Protein AF-A0A377ASW4-F1 (afdb_monomer_lite)

Secondary structure (DSSP, 8-state):
---GGGS-BTTTT-B-TTS-B--B-------TT-HHHHTT--PPPP----PPPHHHHHHHHHHHHHHHHHHTT-HHHHHHHHHHHHHHHHTS-TTSHHHHTTHHHHHHHH-HHHHHH--HHHHHHIIIIIHHHGGGS--TT-HHHHHHHHHHHHHHHHHHH-TTHHHHHHHHHHHHHHTS-TTSHHHHTTHHHHHHHT-HHHHHH--HHHHHHHHHHHTTTGGGSPPP--------SS-----PPPTT--S-------

Foldseek 3Di:
DDDPVFDKFWQQLHADPVRHRDIDPGDDDDDPPCVCVVVVNDDPDDPCPPDFDLQLLLLLLLLLLLVLCVVVVNLVSQLVSLVVNLVLLVQQDCPDPLCVVCVVVSVVSNPSVNSSVSDPVVSVCSNPRVSSSSVRGPCPLQNQLSVLSSLLSVLSSCVSPPLVCLVVSLVVNLVLLVQADCPDPLNVVCVVLNVCSVDPVSSSVPDNVSSVVSSVRCSVRSSRGDPPPPVPPPPPPDDDPPRDDDPPDDPPPPDDDD

pLDDT: mean 86.03, std 19.44, range [32.09, 98.75]

Sequence (258 aa):
MIGRGTRLCPGLYGYDDNGKPLDKQKFRIFDHWGNFEYHELHTEEAEVTATKSLAQKRFEAWVMLGAAAQRKFDKQAVDLVAHQLREQINALDEKSIAVQEKWQQKAQYSDEKVLRQLSPKTQQDLLSILAPLMQWLDVRGQSDAIRFDMDILAAQTARYTNPEELDVLWPAIVEKVERLPPHLAQVQQQGQRINQLRDLGWWKQASLEELEDIRIHLRGIMHLMEKTRRRIWFDTGGYYRRCEPDPDGDPQNQHPFD

Organism: Escherichia coli (NCBI:txid562)

Radius of gyration: 24.18 Å; chains: 1; bounding box: 66×49×64 Å

Structure (mmCIF, N/CA/C/O backbone):
data_AF-A0A377ASW4-F1
#
_entry.id   AF-A0A377ASW4-F1
#
loop_
_atom_site.group_PDB
_atom_site.id
_atom_site.type_symbol
_atom_site.label_atom_id
_atom_site.label_alt_id
_atom_site.label_comp_id
_atom_site.label_asym_id
_atom_site.label_entity_id
_atom_site.label_seq_id
_atom_site.pdbx_PDB_ins_code
_atom_site.Cartn_x
_atom_site.Cartn_y
_atom_site.Cartn_z
_atom_site.occupancy
_atom_site.B_iso_or_equiv
_atom_site.auth_seq_id
_atom_site.auth_comp_id
_atom_site.auth_asym_id
_atom_site.auth_atom_id
_atom_site.pdbx_PDB_model_num
ATOM 1 N N . MET A 1 1 ? 23.121 -26.798 28.697 1.00 61.91 1 MET A N 1
ATOM 2 C CA . MET A 1 1 ? 23.940 -26.672 27.464 1.00 61.91 1 MET A CA 1
ATOM 3 C C . MET A 1 1 ? 23.087 -26.026 26.386 1.00 61.91 1 MET A C 1
ATOM 5 O O . MET A 1 1 ? 22.038 -26.561 26.060 1.00 61.91 1 MET A O 1
ATOM 9 N N . ILE A 1 2 ? 23.514 -24.888 25.847 1.00 69.88 2 ILE A N 1
ATOM 10 C CA . ILE A 1 2 ? 22.823 -24.222 24.741 1.00 69.88 2 ILE A CA 1
ATOM 11 C C . ILE A 1 2 ? 23.382 -24.798 23.423 1.00 69.88 2 ILE A C 1
ATOM 13 O O . ILE A 1 2 ? 24.595 -24.923 23.267 1.00 69.88 2 ILE A O 1
ATOM 17 N N . GLY A 1 3 ? 22.507 -25.244 22.514 1.00 74.25 3 GLY A N 1
ATOM 18 C CA . GLY A 1 3 ? 22.884 -26.051 21.343 1.00 74.25 3 GLY A CA 1
ATOM 19 C C . GLY A 1 3 ? 23.864 -25.372 20.373 1.00 74.25 3 GLY A C 1
ATOM 20 O O . GLY A 1 3 ? 23.978 -24.154 20.326 1.00 74.25 3 GLY A O 1
ATOM 21 N N . ARG A 1 4 ? 24.538 -26.158 19.516 1.00 75.06 4 ARG A N 1
ATOM 22 C CA . ARG A 1 4 ? 25.584 -25.678 18.573 1.00 75.06 4 ARG A CA 1
ATOM 23 C C . ARG A 1 4 ? 25.149 -24.517 17.663 1.00 75.06 4 ARG A C 1
ATOM 25 O O . ARG A 1 4 ? 25.994 -23.764 17.186 1.00 75.06 4 ARG A O 1
ATOM 32 N N . GLY A 1 5 ? 23.843 -24.364 17.447 1.00 75.44 5 GLY A N 1
ATOM 33 C CA . GLY A 1 5 ? 23.231 -23.279 16.684 1.00 75.44 5 GLY A CA 1
ATOM 34 C C . GLY A 1 5 ? 23.357 -21.886 17.308 1.00 75.44 5 GLY A C 1
ATOM 35 O O . GLY A 1 5 ? 22.847 -20.941 16.717 1.00 75.44 5 GLY A O 1
ATOM 36 N N . THR A 1 6 ? 24.030 -21.711 18.446 1.00 76.94 6 THR A N 1
ATOM 37 C CA . THR A 1 6 ? 24.253 -20.400 19.086 1.00 76.94 6 THR A CA 1
ATOM 38 C C . THR A 1 6 ? 25.636 -19.809 18.848 1.00 76.94 6 THR A C 1
ATOM 40 O O . THR A 1 6 ? 25.901 -18.674 19.226 1.00 76.94 6 THR A O 1
ATOM 43 N N . ARG A 1 7 ? 26.502 -20.519 18.122 1.00 84.00 7 ARG A N 1
ATOM 44 C CA . ARG A 1 7 ? 27.804 -19.984 17.713 1.00 84.00 7 ARG A CA 1
ATOM 45 C C . ARG A 1 7 ? 27.639 -18.806 16.749 1.00 84.00 7 ARG A C 1
ATOM 47 O O . ARG A 1 7 ? 26.746 -18.833 15.885 1.00 84.00 7 ARG A O 1
ATOM 54 N N . LEU A 1 8 ? 28.509 -17.805 16.897 1.00 84.69 8 LEU A N 1
ATOM 55 C CA . LEU A 1 8 ? 28.743 -16.790 15.872 1.00 84.69 8 LEU A CA 1
ATOM 56 C C . LEU A 1 8 ? 29.290 -17.482 14.618 1.00 84.69 8 LEU A C 1
ATOM 58 O O . LEU A 1 8 ? 29.915 -18.541 14.696 1.00 84.69 8 LEU A O 1
ATOM 62 N N . CYS A 1 9 ? 28.975 -16.936 13.453 1.00 83.31 9 CYS A N 1
ATOM 63 C CA . CYS A 1 9 ? 29.351 -17.538 12.179 1.00 83.31 9 CYS A CA 1
ATOM 64 C C . CYS A 1 9 ? 29.671 -16.426 11.181 1.00 83.31 9 CYS A C 1
ATOM 66 O O . CYS A 1 9 ? 28.735 -15.758 10.719 1.00 83.31 9 CYS A O 1
ATOM 68 N N . PRO A 1 10 ? 30.962 -16.204 10.879 1.00 85.00 10 PRO A N 1
ATOM 69 C CA . PRO A 1 10 ? 31.359 -15.231 9.880 1.00 85.00 10 PRO A CA 1
ATOM 70 C C . PRO A 1 10 ? 30.788 -15.559 8.496 1.00 85.00 10 PRO A C 1
ATOM 72 O O . PRO A 1 10 ? 30.742 -16.721 8.089 1.00 85.00 10 PRO A O 1
ATOM 75 N N . GLY A 1 11 ? 30.313 -14.543 7.780 1.00 82.75 11 GLY A N 1
ATOM 76 C CA . GLY A 1 11 ? 29.785 -14.651 6.420 1.00 82.75 11 GLY A CA 1
ATOM 77 C C . GLY A 1 11 ? 28.498 -15.468 6.267 1.00 82.75 11 GLY A C 1
ATOM 78 O O . GLY A 1 11 ? 28.137 -15.799 5.135 1.00 82.75 11 GLY A O 1
ATOM 79 N N . LEU A 1 12 ? 27.786 -15.797 7.357 1.00 84.81 12 LEU A N 1
ATOM 80 C CA . LEU A 1 12 ? 26.563 -16.613 7.295 1.00 84.81 12 LEU A CA 1
ATOM 81 C C . LEU A 1 12 ? 25.509 -16.028 6.342 1.00 84.81 12 LEU A C 1
ATOM 83 O O . LEU A 1 12 ? 24.778 -16.775 5.692 1.00 84.81 12 LEU A O 1
ATOM 87 N N . TYR A 1 13 ? 25.428 -14.701 6.251 1.00 81.94 13 TYR A N 1
ATOM 88 C CA . TYR A 1 13 ? 24.447 -14.003 5.420 1.00 81.94 13 TYR A CA 1
ATOM 89 C C . TYR A 1 13 ? 25.013 -13.524 4.074 1.00 81.94 13 TYR A C 1
ATOM 91 O O . TYR A 1 13 ? 24.353 -12.757 3.371 1.00 81.94 13 TYR A O 1
ATOM 99 N N . GLY A 1 14 ? 26.200 -13.999 3.687 1.00 83.25 14 GLY A N 1
ATOM 100 C CA . GLY A 1 14 ? 26.883 -13.611 2.454 1.00 83.25 14 GLY A CA 1
ATOM 101 C C . GLY A 1 14 ? 27.815 -12.418 2.650 1.00 83.25 14 GLY A C 1
ATOM 102 O O . GLY A 1 14 ? 28.393 -12.255 3.719 1.00 83.25 14 GLY A O 1
ATOM 103 N N . TYR A 1 15 ? 27.973 -11.608 1.605 1.00 82.69 15 TYR A N 1
ATOM 104 C CA . TYR A 1 15 ? 28.803 -10.403 1.603 1.00 82.69 15 TYR A CA 1
ATOM 105 C C . TYR A 1 15 ? 27.946 -9.189 1.231 1.00 82.69 15 TYR A C 1
ATOM 107 O O . TYR A 1 15 ? 26.976 -9.341 0.483 1.00 82.69 15 TYR A O 1
ATOM 115 N N . ASP A 1 16 ? 28.282 -8.015 1.762 1.00 82.12 16 ASP A N 1
ATOM 116 C CA . ASP A 1 16 ? 27.690 -6.749 1.330 1.00 82.12 16 ASP A CA 1
ATOM 117 C C . ASP A 1 16 ? 28.230 -6.299 -0.041 1.00 82.12 16 ASP A C 1
ATOM 119 O O . ASP A 1 16 ? 29.096 -6.949 -0.636 1.00 82.12 16 ASP A O 1
ATOM 123 N N . ASP A 1 17 ? 27.709 -5.180 -0.549 1.00 74.81 17 ASP A N 1
ATOM 124 C CA . ASP A 1 17 ? 28.072 -4.636 -1.865 1.00 74.81 17 ASP A CA 1
ATOM 125 C C . ASP A 1 17 ? 29.548 -4.200 -1.953 1.00 74.81 17 ASP A C 1
ATOM 127 O O . ASP A 1 17 ? 30.105 -4.112 -3.046 1.00 74.81 17 ASP A O 1
ATOM 131 N N . ASN A 1 18 ? 30.205 -3.997 -0.805 1.00 81.50 18 ASN A N 1
ATOM 132 C CA . ASN A 1 18 ? 31.624 -3.659 -0.697 1.00 81.50 18 ASN A CA 1
ATOM 133 C C . ASN A 1 18 ? 32.510 -4.900 -0.477 1.00 81.50 18 ASN A C 1
ATOM 135 O O . ASN A 1 18 ? 33.720 -4.772 -0.289 1.00 81.50 18 ASN A O 1
ATOM 139 N N . GLY A 1 19 ? 31.929 -6.104 -0.490 1.00 81.44 19 GLY A N 1
ATOM 140 C CA . GLY A 1 19 ? 32.650 -7.360 -0.299 1.00 81.44 19 GLY A CA 1
ATOM 141 C C . GLY A 1 19 ? 32.980 -7.692 1.158 1.00 81.44 19 GLY A C 1
ATOM 142 O O . GLY A 1 19 ? 33.814 -8.567 1.395 1.00 81.44 19 GLY A O 1
ATOM 143 N N . LYS A 1 20 ? 32.345 -7.049 2.145 1.00 86.00 20 LYS A N 1
ATOM 144 C CA . LYS A 1 20 ? 32.509 -7.376 3.570 1.00 86.00 20 LYS A CA 1
ATOM 145 C C . LYS A 1 20 ? 31.586 -8.536 3.970 1.00 86.00 20 LYS A C 1
ATOM 147 O O . LYS A 1 20 ? 30.409 -8.510 3.608 1.00 86.00 20 LYS A O 1
ATOM 152 N N . PRO A 1 21 ? 32.068 -9.549 4.716 1.00 84.38 21 PRO A N 1
ATOM 153 C CA . PRO A 1 21 ? 31.224 -10.651 5.166 1.00 84.38 21 PRO A CA 1
ATOM 154 C C . PRO A 1 21 ? 30.137 -10.164 6.137 1.00 84.38 21 PRO A C 1
ATOM 156 O O . PRO A 1 21 ? 30.366 -9.320 7.005 1.00 84.38 21 PRO A O 1
ATOM 159 N N . LEU A 1 22 ? 28.931 -10.699 5.963 1.00 84.19 22 LEU A N 1
ATOM 160 C CA . LEU A 1 22 ? 27.770 -10.446 6.806 1.00 84.19 22 LEU A CA 1
ATOM 161 C C . LEU A 1 22 ? 27.629 -11.582 7.819 1.00 84.19 22 LEU A C 1
ATOM 163 O O . LEU A 1 22 ? 27.077 -12.650 7.532 1.00 84.19 22 LEU A O 1
ATOM 167 N N . ASP A 1 23 ? 28.144 -11.331 9.014 1.00 88.94 23 ASP A N 1
ATOM 168 C CA . ASP A 1 23 ? 28.291 -12.338 10.056 1.00 88.94 23 ASP A CA 1
ATOM 169 C C . ASP A 1 23 ? 27.009 -12.537 10.870 1.00 88.94 23 ASP A C 1
ATOM 171 O O . ASP A 1 23 ? 26.186 -11.635 11.068 1.00 88.94 23 ASP A O 1
ATOM 175 N N . LYS A 1 24 ? 26.857 -13.732 11.436 1.00 86.38 24 LYS A N 1
ATOM 176 C CA . LYS A 1 24 ? 25.869 -13.982 12.481 1.00 86.38 24 LYS A CA 1
ATOM 177 C C . LYS A 1 24 ? 26.359 -13.418 13.807 1.00 86.38 24 LYS A C 1
ATOM 179 O O . LYS A 1 24 ? 27.211 -14.023 14.444 1.00 86.38 24 LYS A O 1
ATOM 184 N N . GLN A 1 25 ? 25.748 -12.316 14.231 1.00 83.88 25 GLN A N 1
ATOM 185 C CA . GLN A 1 25 ? 26.084 -11.616 15.478 1.00 83.88 25 GLN A CA 1
ATOM 186 C C . GLN A 1 25 ? 25.223 -12.018 16.683 1.00 83.88 25 GLN A C 1
ATOM 188 O O . GLN A 1 25 ? 25.610 -11.796 17.822 1.00 83.88 25 GLN A O 1
ATOM 193 N N . LYS A 1 26 ? 24.037 -12.591 16.447 1.00 81.38 26 LYS A N 1
ATOM 194 C CA . LYS A 1 26 ? 23.106 -12.977 17.514 1.00 81.38 26 LYS A CA 1
ATOM 195 C C . LYS A 1 26 ? 22.311 -14.226 17.166 1.00 81.38 26 LYS A C 1
ATOM 197 O O . LYS A 1 26 ? 22.174 -14.599 15.999 1.00 81.38 26 LYS A O 1
ATOM 202 N N . PHE A 1 27 ? 21.766 -14.853 18.195 1.00 79.56 27 PHE A N 1
ATOM 203 C CA . PHE A 1 27 ? 20.797 -15.940 18.117 1.00 79.56 27 PHE A CA 1
ATOM 204 C C . PHE A 1 27 ? 19.661 -15.642 19.101 1.00 79.56 27 PHE A C 1
ATOM 206 O O . PHE A 1 27 ? 19.818 -14.826 20.005 1.00 79.56 27 PHE A O 1
ATOM 213 N N . ARG A 1 28 ? 18.501 -16.264 18.897 1.00 79.12 28 ARG A N 1
ATOM 214 C CA . ARG A 1 28 ? 17.349 -16.131 19.795 1.00 79.12 28 ARG A CA 1
ATOM 215 C C . ARG A 1 28 ? 17.073 -17.480 20.437 1.00 79.12 28 ARG A C 1
ATOM 217 O O . ARG A 1 28 ? 17.094 -18.491 19.736 1.00 79.12 28 ARG A O 1
ATOM 224 N N . ILE A 1 29 ? 16.818 -17.480 21.739 1.00 80.44 29 ILE A N 1
ATOM 225 C CA . ILE A 1 29 ? 16.322 -18.643 22.472 1.00 80.44 29 ILE A CA 1
ATOM 226 C C . ILE A 1 29 ? 14.900 -18.312 22.905 1.00 80.44 29 ILE A C 1
ATOM 228 O O . ILE A 1 29 ? 14.659 -17.238 23.443 1.00 80.44 29 ILE A O 1
ATOM 232 N N . PHE A 1 30 ? 13.969 -19.219 22.626 1.00 81.75 30 PHE A N 1
ATOM 233 C CA . PHE A 1 30 ? 12.586 -19.103 23.073 1.00 81.75 30 PHE A CA 1
ATOM 234 C C . PHE A 1 30 ? 12.375 -20.071 24.232 1.00 81.75 30 PHE A C 1
ATOM 236 O O . PHE A 1 30 ? 12.194 -21.273 24.011 1.00 81.75 30 PHE A O 1
ATOM 243 N N . ASP A 1 31 ? 12.438 -19.560 25.455 1.00 81.50 31 ASP A N 1
ATOM 244 C CA . ASP A 1 31 ? 12.301 -20.368 26.661 1.00 81.50 31 ASP A CA 1
ATOM 245 C C . ASP A 1 31 ? 10.833 -20.512 27.070 1.00 81.50 31 ASP A C 1
ATOM 247 O O . ASP A 1 31 ? 10.300 -19.748 27.865 1.00 81.50 31 ASP A O 1
ATOM 251 N N . HIS A 1 32 ? 10.156 -21.493 26.476 1.00 77.88 32 HIS A N 1
ATOM 252 C CA . HIS A 1 32 ? 8.719 -21.698 26.674 1.00 77.88 32 HIS A CA 1
ATOM 253 C C . HIS A 1 32 ? 8.353 -22.267 28.057 1.00 77.88 32 HIS A C 1
ATOM 255 O O . HIS A 1 32 ? 7.174 -22.275 28.402 1.00 77.88 32 HIS A O 1
ATOM 261 N N . TRP A 1 33 ? 9.327 -22.762 28.829 1.00 80.75 33 TRP A N 1
ATOM 262 C CA . TRP A 1 33 ? 9.086 -23.474 30.094 1.00 80.75 33 TRP A CA 1
ATOM 263 C C . TRP A 1 33 ? 9.928 -22.963 31.268 1.00 80.75 33 TRP A C 1
ATOM 265 O O . TRP A 1 33 ? 10.039 -23.659 32.272 1.00 80.75 33 TRP A O 1
ATOM 275 N N . GLY A 1 34 ? 10.526 -21.774 31.155 1.00 80.75 34 GLY A N 1
ATOM 276 C CA . GLY A 1 34 ? 11.318 -21.189 32.242 1.00 80.75 34 GLY A CA 1
ATOM 277 C C . GLY A 1 34 ? 12.576 -21.995 32.583 1.00 80.75 34 GLY A C 1
ATOM 278 O O . GLY A 1 34 ? 12.976 -22.065 33.742 1.00 80.75 34 GLY A O 1
ATOM 279 N N . ASN A 1 35 ? 13.216 -22.625 31.595 1.00 83.81 35 ASN A N 1
ATOM 280 C CA . ASN A 1 35 ? 14.475 -23.340 31.803 1.00 83.81 35 ASN A CA 1
ATOM 281 C C . ASN A 1 35 ? 15.588 -22.413 32.307 1.00 83.81 35 ASN A C 1
ATOM 283 O O . ASN A 1 35 ? 16.462 -22.867 33.040 1.00 83.81 35 ASN A O 1
ATOM 287 N N . PHE A 1 36 ? 15.590 -21.135 31.917 1.00 84.12 36 PHE A N 1
ATOM 288 C CA . PHE A 1 36 ? 16.567 -20.175 32.428 1.00 84.12 36 PHE A CA 1
ATOM 289 C C . PHE A 1 36 ? 16.353 -19.881 33.911 1.00 84.12 36 PHE A C 1
ATOM 291 O O . PHE A 1 36 ? 17.324 -19.877 34.662 1.00 84.12 36 PHE A O 1
ATOM 298 N N . GLU A 1 37 ? 15.098 -19.726 34.339 1.00 81.19 37 GLU A N 1
ATOM 299 C CA . GLU A 1 37 ? 14.738 -19.546 35.750 1.00 81.19 37 GLU A CA 1
ATOM 300 C C . GLU A 1 37 ? 15.086 -20.793 36.575 1.00 81.19 37 GLU A C 1
ATOM 302 O O . GLU A 1 37 ? 15.739 -20.680 37.608 1.00 81.19 37 GLU A O 1
ATOM 307 N N . TYR A 1 38 ? 14.752 -21.991 36.076 1.00 82.75 38 TYR A N 1
ATOM 308 C CA . TYR A 1 38 ? 15.093 -23.267 36.720 1.00 82.75 38 TYR A CA 1
ATOM 309 C C . TYR A 1 38 ? 16.603 -23.454 36.943 1.00 82.75 38 TYR A C 1
ATOM 311 O O . TYR A 1 38 ? 17.016 -24.123 37.888 1.00 82.75 38 TYR A O 1
ATOM 319 N N . HIS A 1 39 ? 17.432 -22.876 36.071 1.00 83.75 39 HIS A N 1
ATOM 320 C CA . HIS A 1 39 ? 18.890 -22.935 36.162 1.00 83.75 39 HIS A CA 1
ATOM 321 C C . HIS A 1 39 ? 19.526 -21.674 36.768 1.00 83.75 39 HIS A C 1
ATOM 323 O O . HIS A 1 39 ? 20.742 -21.526 36.663 1.00 83.75 39 HIS A O 1
ATOM 329 N N . GLU A 1 40 ? 18.735 -20.778 37.372 1.00 81.31 40 GLU A N 1
ATOM 330 C CA . GLU A 1 40 ? 19.203 -19.527 37.995 1.00 81.31 40 GLU A CA 1
ATOM 331 C C . GLU A 1 40 ? 20.040 -18.645 37.037 1.00 81.31 40 GLU A C 1
ATOM 333 O O . GLU A 1 40 ? 20.913 -17.874 37.437 1.00 81.31 40 GLU A O 1
ATOM 338 N N . LEU A 1 41 ? 19.778 -18.750 35.728 1.00 76.50 41 LEU A N 1
ATOM 339 C CA . LEU A 1 41 ? 20.462 -17.989 34.684 1.00 76.50 41 LEU A CA 1
ATOM 340 C C . LEU A 1 41 ? 19.723 -16.675 34.420 1.00 76.50 41 LEU A C 1
ATOM 342 O O . LEU A 1 41 ? 18.808 -16.605 33.598 1.00 76.50 41 LEU A O 1
ATOM 346 N N . HIS A 1 42 ? 20.165 -15.604 35.074 1.00 73.19 42 HIS A N 1
ATOM 347 C CA . HIS A 1 42 ? 19.659 -14.255 34.827 1.00 73.19 42 HIS A CA 1
ATOM 348 C C . HIS A 1 42 ? 20.245 -13.686 33.529 1.00 73.19 42 HIS A C 1
ATOM 350 O O . HIS A 1 42 ? 21.361 -13.170 33.502 1.00 73.19 42 HIS A O 1
ATOM 356 N N . THR A 1 43 ? 19.489 -13.805 32.438 1.00 70.19 43 THR A N 1
ATOM 357 C CA . THR A 1 43 ? 19.857 -13.242 31.132 1.00 70.19 43 THR A CA 1
ATOM 358 C C . THR A 1 43 ? 19.044 -11.977 30.887 1.00 70.19 43 THR A C 1
ATOM 360 O O . THR A 1 43 ? 17.850 -11.959 31.173 1.00 70.19 43 THR A O 1
ATOM 363 N N . GLU A 1 44 ? 19.659 -10.929 30.337 1.00 72.50 44 GLU A N 1
ATOM 364 C CA . GLU A 1 44 ? 18.905 -9.760 29.882 1.00 72.50 44 GLU A CA 1
ATOM 365 C C . GLU A 1 44 ? 17.945 -10.176 28.760 1.00 72.50 44 GLU A C 1
ATOM 367 O O . GLU A 1 44 ? 18.361 -10.699 27.719 1.00 72.50 44 GLU A O 1
ATOM 372 N N . GLU A 1 45 ? 16.645 -9.968 28.975 1.00 69.81 45 GLU A N 1
ATOM 373 C CA . GLU A 1 45 ? 15.655 -10.181 27.929 1.00 69.81 45 GLU A CA 1
ATOM 374 C C . GLU A 1 45 ? 15.907 -9.187 26.798 1.00 69.81 45 GLU A C 1
ATOM 376 O O . GLU A 1 45 ? 15.979 -7.975 26.997 1.00 69.81 45 GLU A O 1
ATOM 381 N N . ALA A 1 46 ? 16.041 -9.702 25.577 1.00 67.44 46 ALA A N 1
ATOM 382 C CA . ALA A 1 46 ? 16.127 -8.829 24.424 1.00 67.44 46 ALA A CA 1
ATOM 383 C C . ALA A 1 46 ? 14.807 -8.064 24.286 1.00 67.44 46 ALA A C 1
ATOM 385 O O . ALA A 1 46 ? 13.753 -8.689 24.148 1.00 67.44 46 ALA A O 1
ATOM 386 N N . GLU A 1 47 ? 14.870 -6.732 24.228 1.00 61.09 47 GLU A N 1
ATOM 387 C CA . GLU A 1 47 ? 13.704 -5.931 23.869 1.00 61.09 47 GLU A CA 1
ATOM 388 C C . GLU A 1 47 ? 13.153 -6.415 22.521 1.00 61.09 47 GLU A C 1
ATOM 390 O O . GLU A 1 47 ? 13.776 -6.291 21.457 1.00 61.09 47 GLU A O 1
ATOM 395 N N . VAL A 1 48 ? 11.961 -7.009 22.555 1.00 59.06 48 VAL A N 1
ATOM 396 C CA . VAL A 1 48 ? 11.266 -7.424 21.343 1.00 59.06 48 VAL A CA 1
ATOM 397 C C . VAL A 1 48 ? 10.612 -6.184 20.754 1.00 59.06 48 VAL A C 1
ATOM 399 O O . VAL A 1 48 ? 9.438 -5.907 20.986 1.00 59.06 48 VAL A O 1
ATOM 402 N N . THR A 1 49 ? 11.354 -5.426 19.946 1.00 57.34 49 THR A N 1
ATOM 403 C CA . THR A 1 49 ? 10.722 -4.420 19.089 1.00 57.34 49 THR A CA 1
ATOM 404 C C . THR A 1 49 ? 9.885 -5.164 18.048 1.00 57.34 49 THR A C 1
ATOM 406 O O . THR A 1 49 ? 10.410 -5.693 17.060 1.00 57.34 49 THR A O 1
ATOM 409 N N . ALA A 1 50 ? 8.577 -5.273 18.293 1.00 61.31 50 ALA A N 1
ATOM 410 C CA . ALA A 1 50 ? 7.650 -5.926 17.380 1.00 61.31 50 ALA A CA 1
ATOM 411 C C . ALA A 1 50 ? 7.702 -5.213 16.020 1.00 61.31 50 ALA A C 1
ATOM 413 O O . ALA A 1 50 ? 7.249 -4.080 15.854 1.00 61.31 50 ALA A O 1
ATOM 414 N N . THR A 1 51 ? 8.320 -5.860 15.034 1.00 82.12 51 THR A N 1
ATOM 415 C CA . THR A 1 51 ? 8.423 -5.300 13.687 1.00 82.12 51 THR A CA 1
ATOM 416 C C . THR A 1 51 ? 7.081 -5.477 12.990 1.00 82.12 51 THR A C 1
ATOM 418 O O . THR A 1 51 ? 6.617 -6.604 12.832 1.00 82.12 51 THR A O 1
ATOM 421 N N . LYS A 1 52 ? 6.468 -4.373 12.546 1.00 92.69 52 LYS A N 1
ATOM 422 C CA . LYS A 1 52 ? 5.191 -4.405 11.814 1.00 92.69 52 LYS A CA 1
ATOM 423 C C . LYS A 1 52 ? 5.270 -5.327 10.593 1.00 92.69 52 LYS A C 1
ATOM 425 O O . LYS A 1 52 ? 6.233 -5.245 9.818 1.00 92.69 52 LYS A O 1
ATOM 430 N N . SER A 1 53 ? 4.239 -6.148 10.394 1.00 94.69 53 SER A N 1
ATOM 431 C CA . SER A 1 53 ? 4.128 -7.026 9.223 1.00 94.69 53 SER A CA 1
ATOM 432 C C . SER A 1 53 ? 3.983 -6.214 7.926 1.00 94.69 53 SER A C 1
ATOM 434 O O . SER A 1 53 ? 3.582 -5.049 7.945 1.00 94.69 53 SER A O 1
ATOM 436 N N . LEU A 1 54 ? 4.290 -6.816 6.770 1.00 95.75 54 LEU A N 1
ATOM 437 C CA . LEU A 1 54 ? 4.078 -6.153 5.472 1.00 95.75 54 LEU A CA 1
ATOM 438 C C . LEU A 1 54 ? 2.599 -5.821 5.233 1.00 95.75 54 LEU A C 1
ATOM 440 O O . LEU A 1 54 ? 2.287 -4.741 4.740 1.00 95.75 54 LEU A O 1
ATOM 444 N N . ALA A 1 55 ? 1.698 -6.725 5.619 1.00 97.00 55 ALA A N 1
ATOM 445 C CA . ALA A 1 55 ? 0.259 -6.509 5.525 1.00 97.00 55 ALA A CA 1
ATOM 446 C C . ALA A 1 55 ? -0.200 -5.332 6.400 1.00 97.00 55 ALA A C 1
ATOM 448 O O . ALA A 1 55 ? -0.957 -4.487 5.928 1.00 97.00 55 ALA A O 1
ATOM 449 N N . GLN A 1 56 ? 0.322 -5.222 7.627 1.00 98.06 56 GLN A N 1
ATOM 450 C CA . GLN A 1 56 ? 0.062 -4.079 8.503 1.00 98.06 56 GLN A CA 1
ATOM 451 C C . GLN A 1 56 ? 0.550 -2.774 7.875 1.00 98.06 56 GLN A C 1
ATOM 453 O O . GLN A 1 56 ? -0.211 -1.816 7.798 1.00 98.06 56 GLN A O 1
ATOM 458 N N . LYS A 1 57 ? 1.790 -2.734 7.374 1.00 98.06 57 LYS A N 1
ATOM 459 C CA . LYS A 1 57 ? 2.338 -1.531 6.725 1.00 98.06 57 LYS A CA 1
ATOM 460 C C . LYS A 1 57 ? 1.511 -1.102 5.511 1.00 98.06 57 LYS A C 1
ATOM 462 O O . LYS A 1 57 ? 1.239 0.083 5.355 1.00 98.06 57 LYS A O 1
ATOM 467 N N . ARG A 1 58 ? 1.063 -2.053 4.682 1.00 98.38 58 ARG A N 1
ATOM 468 C CA . ARG A 1 58 ? 0.179 -1.762 3.543 1.00 98.38 58 ARG A CA 1
ATOM 469 C C . ARG A 1 58 ? -1.168 -1.209 3.999 1.00 98.38 58 ARG A C 1
ATOM 471 O O . ARG A 1 58 ? -1.659 -0.256 3.408 1.00 98.38 58 ARG A O 1
ATOM 478 N N . PHE A 1 59 ? -1.760 -1.787 5.041 1.00 98.69 59 PHE A N 1
ATOM 479 C CA . PHE A 1 59 ? -3.017 -1.298 5.599 1.00 98.69 59 PHE A CA 1
ATOM 480 C C . PHE A 1 59 ? -2.883 0.139 6.119 1.00 98.69 59 PHE A C 1
ATOM 482 O O . PHE A 1 59 ? -3.696 0.994 5.784 1.00 98.69 59 PHE A O 1
ATOM 489 N N . GLU A 1 60 ? -1.812 0.434 6.858 1.00 98.69 60 GLU A N 1
ATOM 490 C CA . GLU A 1 60 ? -1.497 1.791 7.318 1.00 98.69 60 GLU A CA 1
ATOM 491 C C . GLU A 1 60 ? -1.302 2.761 6.139 1.00 98.69 60 GLU A C 1
ATOM 493 O O . GLU A 1 60 ? -1.813 3.877 6.186 1.00 98.69 60 GLU A O 1
ATOM 498 N N . ALA A 1 61 ? -0.640 2.332 5.057 1.00 98.75 61 ALA A N 1
ATOM 499 C CA . ALA A 1 61 ? -0.479 3.136 3.842 1.00 98.75 61 ALA A CA 1
ATOM 500 C C . ALA A 1 61 ? -1.820 3.502 3.186 1.00 98.75 61 ALA A C 1
ATOM 502 O O . ALA A 1 61 ? -2.011 4.652 2.797 1.00 98.75 61 ALA A O 1
ATOM 503 N N . TRP A 1 62 ? -2.780 2.573 3.144 1.00 98.75 62 TRP A N 1
ATOM 504 C CA . TRP A 1 62 ? -4.143 2.874 2.693 1.00 98.75 62 TRP A CA 1
ATOM 505 C C . TRP A 1 62 ? -4.838 3.908 3.584 1.00 98.75 62 TRP A C 1
ATOM 507 O O . TRP A 1 62 ? -5.456 4.837 3.066 1.00 98.75 62 TRP A O 1
ATOM 517 N N . VAL A 1 63 ? -4.714 3.794 4.912 1.00 98.69 63 VAL A N 1
ATOM 518 C CA . VAL A 1 63 ? -5.289 4.788 5.836 1.00 98.69 63 VAL A CA 1
ATOM 519 C C . VAL A 1 63 ? -4.660 6.169 5.617 1.00 98.69 63 VAL A C 1
ATOM 521 O O . VAL A 1 63 ? -5.382 7.166 5.591 1.00 98.69 63 VAL A O 1
ATOM 524 N N . MET A 1 64 ? -3.340 6.238 5.411 1.00 98.56 64 MET A N 1
ATOM 525 C CA . MET A 1 64 ? -2.629 7.491 5.126 1.00 98.56 64 MET A CA 1
ATOM 526 C C . MET A 1 64 ? -3.091 8.135 3.814 1.00 98.56 64 MET A C 1
ATOM 528 O O . MET A 1 64 ? -3.379 9.334 3.806 1.00 98.56 64 MET A O 1
ATOM 532 N N . LEU A 1 65 ? -3.239 7.348 2.743 1.00 98.75 65 LEU A N 1
ATOM 533 C CA . LEU A 1 65 ? -3.783 7.828 1.471 1.00 98.75 65 LEU A CA 1
ATOM 534 C C . LEU A 1 65 ? -5.203 8.382 1.645 1.00 98.75 65 LEU A C 1
ATOM 536 O O . LEU A 1 65 ? -5.486 9.497 1.211 1.00 98.75 65 LEU A O 1
ATOM 540 N N . GLY A 1 66 ? -6.081 7.649 2.336 1.00 98.50 66 GLY A N 1
ATOM 541 C CA . GLY A 1 66 ? -7.448 8.099 2.607 1.00 98.50 66 GLY A CA 1
ATOM 542 C C . GLY A 1 66 ? -7.498 9.399 3.403 1.00 98.50 66 GLY A C 1
ATOM 543 O O . GLY A 1 66 ? -8.262 10.301 3.064 1.00 98.50 66 GLY A O 1
ATOM 544 N N . ALA A 1 67 ? -6.655 9.533 4.429 1.00 98.38 67 ALA A N 1
ATOM 545 C CA . ALA A 1 67 ? -6.564 10.756 5.221 1.00 98.38 67 ALA A CA 1
ATOM 546 C C . ALA A 1 67 ? -6.074 11.949 4.380 1.00 98.38 67 ALA A C 1
ATOM 548 O O . ALA A 1 67 ? -6.592 13.061 4.516 1.00 98.38 67 ALA A O 1
ATOM 549 N N . ALA A 1 68 ? -5.095 11.731 3.497 1.00 98.31 68 ALA A N 1
ATOM 550 C CA . ALA A 1 68 ? -4.582 12.761 2.599 1.00 98.31 68 ALA A CA 1
ATOM 551 C C . ALA A 1 68 ? -5.638 13.201 1.568 1.00 98.31 68 ALA A C 1
ATOM 553 O O . ALA A 1 68 ? -5.871 14.401 1.409 1.00 98.31 68 ALA A O 1
ATOM 554 N N . ALA A 1 69 ? -6.339 12.244 0.955 1.00 98.12 69 ALA A N 1
ATOM 555 C CA . ALA A 1 69 ? -7.448 12.489 0.036 1.00 98.12 69 ALA A CA 1
ATOM 556 C C . ALA A 1 69 ? -8.607 13.245 0.709 1.00 98.12 69 ALA A C 1
ATOM 558 O O . ALA A 1 69 ? -9.108 14.237 0.172 1.00 98.12 69 ALA A O 1
ATOM 559 N N . GLN A 1 70 ? -8.989 12.845 1.927 1.00 97.44 70 GLN A N 1
ATOM 560 C CA . GLN A 1 70 ? -10.064 13.486 2.687 1.00 97.44 70 GLN A CA 1
ATOM 561 C C . GLN A 1 70 ? -9.767 14.966 2.970 1.00 97.44 70 GLN A C 1
ATOM 563 O O . GLN A 1 70 ? -10.649 15.808 2.809 1.00 97.44 70 GLN A O 1
ATOM 568 N N . ARG A 1 71 ? -8.520 15.311 3.326 1.00 97.25 71 ARG A N 1
ATOM 569 C CA . ARG A 1 71 ? -8.089 16.712 3.536 1.00 97.25 71 ARG A CA 1
ATOM 570 C C . ARG A 1 71 ? -8.182 17.570 2.274 1.00 97.25 71 ARG A C 1
ATOM 572 O O . ARG A 1 71 ? -8.230 18.793 2.376 1.00 97.25 71 ARG A O 1
ATOM 579 N N . LYS A 1 72 ? -8.175 16.943 1.099 1.00 97.25 72 LYS A N 1
ATOM 580 C CA . LYS A 1 72 ? -8.289 17.596 -0.209 1.00 97.25 72 LYS A CA 1
ATOM 581 C C . LYS A 1 72 ? -9.694 17.475 -0.807 1.00 97.25 72 LYS A C 1
ATOM 583 O O . LYS A 1 72 ? -9.892 17.883 -1.945 1.00 97.25 72 LYS A O 1
ATOM 588 N N . PHE A 1 73 ? -10.664 16.980 -0.030 1.00 96.75 73 PHE A N 1
ATOM 589 C CA . PHE A 1 73 ? -12.062 16.788 -0.430 1.00 96.75 73 PHE A CA 1
ATOM 590 C C . PHE A 1 73 ? -12.247 15.857 -1.642 1.00 96.75 73 PHE A C 1
ATOM 592 O O . PHE A 1 73 ? -13.259 15.933 -2.340 1.00 96.75 73 PHE A O 1
ATOM 599 N N . ASP A 1 74 ? -11.300 14.945 -1.873 1.00 97.50 74 ASP A N 1
ATOM 600 C CA . ASP A 1 74 ? -11.375 13.971 -2.959 1.00 97.50 74 ASP A CA 1
ATOM 601 C C . ASP A 1 74 ? -12.212 12.759 -2.536 1.00 97.50 74 ASP A C 1
ATOM 603 O O . ASP A 1 74 ? -11.720 11.764 -1.997 1.00 97.50 74 ASP A O 1
ATOM 607 N N . LYS A 1 75 ? -13.525 12.870 -2.748 1.00 96.50 75 LYS A N 1
ATOM 608 C CA . LYS A 1 75 ? -14.480 11.824 -2.373 1.00 96.50 75 LYS A CA 1
ATOM 609 C C . LYS A 1 75 ? -14.234 10.510 -3.118 1.00 96.50 75 LYS A C 1
ATOM 611 O O . LYS A 1 75 ? -14.420 9.449 -2.530 1.00 96.50 75 LYS A O 1
ATOM 616 N N . GLN A 1 76 ? -13.824 10.568 -4.382 1.00 96.31 76 GLN A N 1
ATOM 617 C CA . GLN A 1 76 ? -13.622 9.370 -5.191 1.00 96.31 76 GLN A CA 1
ATOM 618 C C . GLN A 1 76 ? -12.427 8.560 -4.681 1.00 96.31 76 GLN A C 1
ATOM 620 O O . GLN A 1 76 ? -12.527 7.342 -4.530 1.00 96.31 76 GLN A O 1
ATOM 625 N N . ALA A 1 77 ? -11.330 9.235 -4.333 1.00 97.06 77 ALA A N 1
ATOM 626 C CA . ALA A 1 77 ? -10.186 8.591 -3.701 1.00 97.06 77 ALA A CA 1
ATOM 627 C C . ALA A 1 77 ? -10.539 8.006 -2.322 1.00 97.06 77 ALA A C 1
ATOM 629 O O . ALA A 1 77 ? -10.124 6.892 -2.004 1.00 97.06 77 ALA A O 1
ATOM 630 N N . VAL A 1 78 ? -11.350 8.704 -1.516 1.00 98.00 78 VAL A N 1
ATOM 631 C CA . VAL A 1 78 ? -11.826 8.172 -0.225 1.00 98.00 78 VAL A CA 1
ATOM 632 C C . VAL A 1 78 ? -12.705 6.930 -0.413 1.00 98.00 78 VAL A C 1
ATOM 634 O O . VAL A 1 78 ? -12.532 5.958 0.320 1.00 98.00 78 VAL A O 1
ATOM 637 N N . ASP A 1 79 ? -13.603 6.921 -1.401 1.00 97.69 79 ASP A N 1
ATOM 638 C CA . ASP A 1 79 ? -14.439 5.757 -1.722 1.00 97.69 79 ASP A CA 1
ATOM 639 C C . ASP A 1 79 ? -13.581 4.548 -2.150 1.00 97.69 79 ASP A C 1
ATOM 641 O O . ASP A 1 79 ? -13.813 3.425 -1.693 1.00 97.69 79 ASP A O 1
ATOM 645 N N . LEU A 1 80 ? -12.539 4.777 -2.958 1.00 97.50 80 LEU A N 1
ATOM 646 C CA . LEU A 1 80 ? -11.572 3.749 -3.352 1.00 97.50 80 LEU A CA 1
ATOM 647 C C . LEU A 1 80 ? -10.828 3.178 -2.138 1.00 97.50 80 LEU A C 1
ATOM 649 O O . LEU A 1 80 ? -10.747 1.959 -1.969 1.00 97.50 80 LEU A O 1
ATOM 653 N N . VAL A 1 81 ? -10.315 4.048 -1.265 1.00 98.31 81 VAL A N 1
ATOM 654 C CA . VAL A 1 81 ? -9.613 3.642 -0.040 1.00 98.31 81 VAL A CA 1
ATOM 655 C C . VAL A 1 81 ? -10.544 2.855 0.882 1.00 98.31 81 VAL A C 1
ATOM 657 O O . VAL A 1 81 ? -10.147 1.814 1.406 1.00 98.31 81 VAL A O 1
ATOM 660 N N . ALA A 1 82 ? -11.790 3.302 1.059 1.00 98.38 82 ALA A N 1
ATOM 661 C CA . ALA A 1 82 ? -12.782 2.612 1.878 1.00 98.38 82 ALA A CA 1
ATOM 662 C C . ALA A 1 82 ? -13.032 1.183 1.377 1.00 98.38 82 ALA A C 1
ATOM 664 O O . ALA A 1 82 ? -13.034 0.245 2.176 1.00 98.38 82 ALA A O 1
ATOM 665 N N . HIS A 1 83 ? -13.154 0.996 0.060 1.00 97.81 83 HIS A N 1
ATOM 666 C CA . HIS A 1 83 ? -13.263 -0.330 -0.542 1.00 97.81 83 HIS A CA 1
ATOM 667 C C . HIS A 1 83 ? -12.028 -1.200 -0.237 1.00 97.81 83 HIS A C 1
ATOM 669 O O . HIS A 1 83 ? -12.161 -2.334 0.219 1.00 97.81 83 HIS A O 1
ATOM 675 N N . GLN A 1 84 ? -10.814 -0.672 -0.413 1.00 97.69 84 GLN A N 1
ATOM 676 C CA . GLN A 1 84 ? -9.570 -1.426 -0.187 1.00 97.69 84 GLN A CA 1
ATOM 677 C C . GLN A 1 84 ? -9.326 -1.778 1.288 1.00 97.69 84 GLN A C 1
ATOM 679 O O . GLN A 1 84 ? -8.784 -2.843 1.602 1.00 97.69 84 GLN A O 1
ATOM 684 N N . LEU A 1 85 ? -9.719 -0.904 2.216 1.00 98.38 85 LEU A N 1
ATOM 685 C CA . LEU A 1 85 ? -9.678 -1.192 3.650 1.00 98.38 85 LEU A CA 1
ATOM 686 C C . LEU A 1 85 ? -10.685 -2.287 4.011 1.00 98.38 85 LEU A C 1
ATOM 688 O O . LEU A 1 85 ? -10.324 -3.226 4.720 1.00 98.38 85 LEU A O 1
ATOM 692 N N . ARG A 1 86 ? -11.908 -2.213 3.472 1.00 98.06 86 ARG A N 1
ATOM 693 C CA . ARG A 1 86 ? -12.950 -3.227 3.676 1.00 98.06 86 ARG A CA 1
ATOM 694 C C . ARG A 1 86 ? -12.497 -4.610 3.218 1.00 98.06 86 ARG A C 1
ATOM 696 O O . ARG A 1 86 ? -12.631 -5.564 3.978 1.00 98.06 86 ARG A O 1
ATOM 703 N N . GLU A 1 87 ? -11.917 -4.718 2.024 1.00 97.12 87 GLU A N 1
ATOM 704 C CA . GLU A 1 87 ? -11.400 -5.990 1.501 1.00 97.12 87 GLU A CA 1
ATOM 705 C C . GLU A 1 87 ? -10.337 -6.603 2.427 1.00 97.12 87 GLU A C 1
ATOM 707 O O . GLU A 1 87 ? -10.367 -7.797 2.717 1.00 97.12 87 GLU A O 1
ATOM 712 N N . GLN A 1 88 ? -9.431 -5.784 2.971 1.00 97.19 88 GLN A N 1
ATOM 713 C CA . GLN A 1 88 ? -8.403 -6.261 3.903 1.00 97.19 88 GLN A CA 1
ATOM 714 C C . GLN A 1 88 ? -8.976 -6.679 5.263 1.00 97.19 88 GLN A C 1
ATOM 716 O O . GLN A 1 88 ? -8.534 -7.682 5.820 1.00 97.19 88 GLN A O 1
ATOM 721 N N . ILE A 1 89 ? -9.964 -5.950 5.790 1.00 97.75 89 ILE A N 1
ATOM 722 C CA . ILE A 1 89 ? -10.639 -6.294 7.052 1.00 97.75 89 ILE A CA 1
ATOM 723 C C . ILE A 1 89 ? -11.433 -7.598 6.898 1.00 97.75 89 ILE A C 1
ATOM 725 O O . ILE A 1 89 ? -11.386 -8.457 7.780 1.00 97.75 89 ILE A O 1
ATOM 729 N N . ASN A 1 90 ? -12.125 -7.774 5.772 1.00 96.44 90 ASN A N 1
ATOM 730 C CA . ASN A 1 90 ? -12.919 -8.970 5.490 1.00 96.44 90 ASN A CA 1
ATOM 731 C C . ASN A 1 90 ? -12.057 -10.211 5.233 1.00 96.44 90 ASN A C 1
ATOM 733 O O . ASN A 1 90 ? -12.523 -11.324 5.457 1.00 96.44 90 ASN A O 1
ATOM 737 N N . ALA A 1 91 ? -10.806 -10.031 4.806 1.00 96.12 91 ALA A N 1
ATOM 738 C CA . ALA A 1 91 ? -9.855 -11.123 4.618 1.00 96.12 91 ALA A CA 1
ATOM 739 C C . ALA A 1 91 ? -9.289 -11.695 5.935 1.00 96.12 91 ALA A C 1
ATOM 741 O O . ALA A 1 91 ? -8.608 -12.721 5.904 1.00 96.12 91 ALA A O 1
ATOM 742 N N . LEU A 1 92 ? -9.532 -11.052 7.086 1.00 96.06 92 LEU A N 1
ATOM 743 C CA . LEU A 1 92 ? -9.112 -11.570 8.391 1.00 96.06 92 LEU A CA 1
ATOM 744 C C . LEU A 1 92 ? -9.894 -12.838 8.755 1.00 96.06 92 LEU A C 1
ATOM 746 O O . LEU A 1 92 ? -11.125 -12.834 8.751 1.00 96.06 92 LEU A O 1
ATOM 750 N N . ASP A 1 93 ? -9.176 -13.892 9.152 1.00 93.38 93 ASP A N 1
ATOM 751 C CA . ASP A 1 93 ? -9.784 -15.143 9.610 1.00 93.38 93 ASP A CA 1
ATOM 752 C C . ASP A 1 93 ? -10.542 -14.943 10.932 1.00 93.38 93 ASP A C 1
ATOM 754 O O . ASP A 1 93 ? -9.956 -14.654 11.976 1.00 93.38 93 ASP A O 1
ATOM 758 N N . GLU A 1 94 ? -11.859 -15.144 10.895 1.00 91.31 94 GLU A N 1
ATOM 759 C CA . GLU A 1 94 ? -12.757 -15.012 12.049 1.00 91.31 94 GLU A CA 1
ATOM 760 C C . GLU A 1 94 ? -12.535 -16.086 13.121 1.00 91.31 94 GLU A C 1
ATOM 762 O O . GLU A 1 94 ? -13.029 -15.962 14.244 1.00 91.31 94 GLU A O 1
ATOM 767 N N . LYS A 1 95 ? -11.788 -17.146 12.800 1.00 91.75 95 LYS A N 1
ATOM 768 C CA . LYS A 1 95 ? -11.403 -18.185 13.762 1.00 91.75 95 LYS A CA 1
ATOM 769 C C . LYS A 1 95 ? -10.163 -17.811 14.574 1.00 91.75 95 LYS A C 1
ATOM 771 O O . LYS A 1 95 ? -9.887 -18.470 15.573 1.00 91.75 95 LYS A O 1
ATOM 776 N N . SER A 1 96 ? -9.422 -16.775 14.177 1.00 93.31 96 SER A N 1
ATOM 777 C CA . SER A 1 96 ? -8.259 -16.297 14.929 1.00 93.31 96 SER A CA 1
ATOM 778 C C . SER A 1 96 ? -8.695 -15.669 16.252 1.00 93.31 96 SER A C 1
ATOM 780 O O . SER A 1 96 ? -9.517 -14.754 16.261 1.00 93.31 96 SER A O 1
ATOM 782 N N . ILE A 1 97 ? -8.104 -16.108 17.369 1.00 93.88 97 ILE A N 1
ATOM 783 C CA . ILE A 1 97 ? -8.413 -15.592 18.716 1.00 93.88 97 ILE A CA 1
ATOM 784 C C . ILE A 1 97 ? -8.239 -14.068 18.765 1.00 93.88 97 ILE A C 1
ATOM 786 O O . ILE A 1 97 ? -9.128 -13.358 19.223 1.00 93.88 97 ILE A O 1
ATOM 790 N N . ALA A 1 98 ? -7.149 -13.545 18.193 1.00 93.56 98 ALA A N 1
ATOM 791 C CA . ALA A 1 98 ? -6.892 -12.105 18.148 1.00 93.56 98 ALA A CA 1
ATOM 792 C C . ALA A 1 98 ? -7.976 -11.327 17.375 1.00 93.56 98 ALA A C 1
ATOM 794 O O . ALA A 1 98 ? -8.288 -10.184 17.709 1.00 93.56 98 ALA A O 1
ATOM 795 N N . VAL A 1 99 ? -8.562 -11.940 16.340 1.00 94.00 99 VAL A N 1
ATOM 796 C CA . VAL A 1 99 ? -9.668 -11.351 15.572 1.00 94.00 99 VAL A CA 1
ATOM 797 C C . VAL A 1 99 ? -10.976 -11.442 16.360 1.00 94.00 99 VAL A C 1
ATOM 799 O O . VAL A 1 99 ? -11.727 -10.468 16.402 1.00 94.00 99 VAL A O 1
ATOM 802 N N . GLN A 1 100 ? -11.227 -12.568 17.033 1.00 95.69 100 GLN A N 1
ATOM 803 C CA . GLN A 1 100 ? -12.394 -12.762 17.895 1.00 95.69 100 GLN A CA 1
ATOM 804 C C . GLN A 1 100 ? -12.415 -11.768 19.054 1.00 95.69 100 GLN A C 1
ATOM 806 O O . GLN A 1 100 ? -13.455 -11.184 19.323 1.00 95.69 100 GLN A O 1
ATOM 811 N N . GLU A 1 101 ? -11.282 -11.475 19.688 1.00 96.31 101 GLU A N 1
ATOM 812 C CA . GLU A 1 101 ? -11.198 -10.463 20.752 1.00 96.31 101 GLU A CA 1
ATOM 813 C C . GLU A 1 101 ? -11.581 -9.049 20.285 1.00 96.31 101 GLU A C 1
ATOM 815 O O . GLU A 1 101 ? -11.985 -8.212 21.096 1.00 96.31 101 GLU A O 1
ATOM 820 N N . LYS A 1 102 ? -11.465 -8.770 18.981 1.00 96.62 102 LYS A N 1
ATOM 821 C CA . LYS A 1 102 ? -11.777 -7.476 18.354 1.00 96.62 102 LYS A CA 1
ATOM 822 C C . LYS A 1 102 ? -12.975 -7.550 17.402 1.00 96.62 102 LYS A C 1
ATOM 824 O O . LYS A 1 102 ? -13.111 -6.707 16.512 1.00 96.62 102 LYS A O 1
ATOM 829 N N . TRP A 1 103 ? -13.857 -8.541 17.573 1.00 95.19 103 TRP A N 1
ATOM 830 C CA . TRP A 1 103 ? -14.955 -8.814 16.639 1.00 95.19 103 TRP A CA 1
ATOM 831 C C . TRP A 1 103 ? -15.901 -7.621 16.452 1.00 95.19 103 TRP A C 1
ATOM 833 O O . TRP A 1 103 ? -16.333 -7.359 15.332 1.00 95.19 103 TRP A O 1
ATOM 843 N N . GLN A 1 104 ? -16.189 -6.867 17.521 1.00 95.94 104 GLN A N 1
ATOM 844 C CA . GLN A 1 104 ? -17.063 -5.690 17.457 1.00 95.94 104 GLN A CA 1
ATOM 845 C C . GLN A 1 104 ? -16.464 -4.613 16.554 1.00 95.94 104 GLN A C 1
ATOM 847 O O . GLN A 1 104 ? -17.153 -4.075 15.690 1.00 95.94 104 GLN A O 1
ATOM 852 N N . GLN A 1 105 ? -15.167 -4.338 16.714 1.00 96.38 105 GLN A N 1
ATOM 853 C CA . GLN A 1 105 ? -14.453 -3.365 15.895 1.00 96.38 105 GLN A CA 1
ATOM 854 C C . GLN A 1 105 ? -14.318 -3.865 14.454 1.00 96.38 105 GLN A C 1
ATOM 856 O O . GLN A 1 105 ? -14.577 -3.098 13.530 1.00 96.38 105 GLN A O 1
ATOM 861 N N . LYS A 1 106 ? -13.998 -5.151 14.236 1.00 95.50 106 LYS A N 1
ATOM 862 C CA . LYS A 1 106 ? -14.007 -5.752 12.890 1.00 95.50 106 LYS A CA 1
ATOM 863 C C . LYS A 1 106 ? -15.364 -5.556 12.220 1.00 95.50 106 LYS A C 1
ATOM 865 O O . LYS A 1 106 ? -15.405 -5.042 11.108 1.00 95.50 106 LYS A O 1
ATOM 870 N N . ALA A 1 107 ? -16.460 -5.921 12.883 1.00 95.06 107 ALA A N 1
ATOM 871 C CA . ALA A 1 107 ? -17.809 -5.804 12.335 1.00 95.06 107 ALA A CA 1
ATOM 872 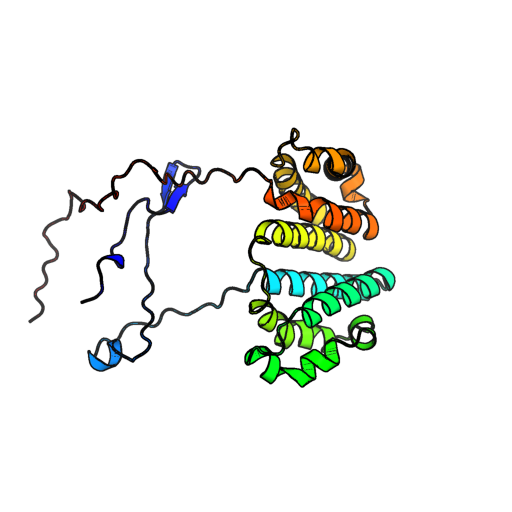C C . ALA A 1 107 ? -18.172 -4.345 12.017 1.00 95.06 107 ALA A C 1
ATOM 874 O O . ALA A 1 107 ? -18.630 -4.057 10.914 1.00 95.06 107 ALA A O 1
ATOM 875 N N . GLN A 1 108 ? -17.893 -3.418 12.939 1.00 95.94 108 GLN A N 1
ATOM 876 C CA . GLN A 1 108 ? -18.132 -1.987 12.746 1.00 95.94 108 GLN A CA 1
ATOM 877 C C . GLN A 1 108 ? -17.376 -1.438 11.530 1.00 95.94 108 GLN A C 1
ATOM 879 O O . GLN A 1 108 ? -17.954 -0.729 10.710 1.00 95.94 108 GLN A O 1
ATOM 884 N N . TYR A 1 109 ? -16.089 -1.763 11.404 1.00 96.31 109 TYR A N 1
ATOM 885 C CA . TYR A 1 109 ? -15.237 -1.259 10.328 1.00 96.31 109 TYR A CA 1
ATOM 886 C C . TYR A 1 109 ? -15.299 -2.101 9.047 1.00 96.31 109 TYR A C 1
ATOM 888 O O . TYR A 1 109 ? -14.649 -1.755 8.070 1.00 96.31 109 TYR A O 1
ATOM 896 N N . SER A 1 110 ? -16.115 -3.159 9.015 1.00 94.81 110 SER A N 1
ATOM 897 C CA . SER A 1 110 ? -16.490 -3.861 7.778 1.00 94.81 110 SER A CA 1
ATOM 898 C C . SER A 1 110 ? -17.639 -3.158 7.039 1.00 94.81 110 SER A C 1
ATOM 900 O O . SER A 1 110 ? -17.875 -3.440 5.859 1.00 94.81 110 SER A O 1
ATOM 902 N N . ASP A 1 111 ? -18.354 -2.239 7.706 1.00 95.06 111 ASP A N 1
ATOM 903 C CA . ASP A 1 111 ? -19.361 -1.388 7.071 1.00 95.06 111 ASP A CA 1
ATOM 904 C C . ASP A 1 111 ? -18.680 -0.300 6.234 1.00 95.06 111 ASP A C 1
ATOM 906 O O . ASP A 1 111 ? -18.043 0.633 6.735 1.00 95.06 111 ASP A O 1
ATOM 910 N N . GLU A 1 112 ? -18.864 -0.399 4.922 1.00 94.00 112 GLU A N 1
ATOM 911 C CA . GLU A 1 112 ? -18.313 0.544 3.961 1.00 94.00 112 GLU A CA 1
ATOM 912 C C . GLU A 1 112 ? -18.802 1.978 4.202 1.00 94.00 112 GLU A C 1
ATOM 914 O O . GLU A 1 112 ? -18.051 2.924 3.977 1.00 94.00 112 GLU A O 1
ATOM 919 N N . LYS A 1 113 ? -20.021 2.175 4.724 1.00 95.38 113 LYS A N 1
ATOM 920 C CA . LYS A 1 113 ? -20.533 3.516 5.050 1.00 95.38 113 LYS A CA 1
ATOM 921 C C . LYS A 1 113 ? -19.704 4.188 6.138 1.00 95.38 113 LYS A C 1
ATOM 923 O O . LYS A 1 113 ? -19.499 5.399 6.074 1.00 95.38 113 LYS A O 1
ATOM 928 N N . VAL A 1 114 ? -19.222 3.420 7.116 1.00 96.06 114 VAL A N 1
ATOM 929 C CA . VAL A 1 114 ? -18.347 3.925 8.183 1.00 96.06 114 VAL A CA 1
ATOM 930 C C . VAL A 1 114 ? -16.971 4.257 7.612 1.00 96.06 114 VAL A C 1
ATOM 932 O O . VAL A 1 114 ? -16.422 5.321 7.900 1.00 96.06 114 VAL A O 1
ATOM 935 N N . LEU A 1 115 ? -16.428 3.386 6.759 1.00 97.25 115 LEU A N 1
ATOM 936 C CA . LEU A 1 115 ? -15.123 3.606 6.132 1.00 97.25 115 LEU A CA 1
ATOM 937 C C . LEU A 1 115 ? -15.119 4.807 5.179 1.00 97.25 115 LEU A C 1
ATOM 939 O O . LEU A 1 115 ? -14.161 5.573 5.196 1.00 97.25 115 LEU A O 1
ATOM 943 N N . ARG A 1 116 ? -16.198 5.035 4.421 1.00 96.38 116 ARG A N 1
ATOM 944 C CA . ARG A 1 116 ? -16.351 6.199 3.526 1.00 96.38 116 ARG A CA 1
ATOM 945 C C . ARG A 1 116 ? -16.390 7.533 4.268 1.00 96.38 116 ARG A C 1
ATOM 947 O O . ARG A 1 116 ? -16.029 8.559 3.703 1.00 96.38 116 ARG A O 1
ATOM 954 N N . GLN A 1 117 ? -16.822 7.542 5.531 1.00 95.38 117 GLN A N 1
ATOM 955 C CA . GLN A 1 117 ? -16.749 8.747 6.363 1.00 95.38 117 GLN A CA 1
ATOM 956 C C . GLN A 1 117 ? -15.320 9.043 6.811 1.00 95.38 117 GLN A C 1
ATOM 958 O O . GLN A 1 117 ? -14.991 10.208 7.013 1.00 95.38 117 GLN A O 1
ATOM 963 N N . LEU A 1 118 ? -14.504 7.999 7.007 1.00 95.69 118 LEU A N 1
ATOM 964 C CA . LEU A 1 118 ? -13.105 8.061 7.432 1.00 95.69 118 LEU A CA 1
ATOM 965 C C . LEU A 1 118 ? -12.853 9.123 8.519 1.00 95.69 118 LEU A C 1
ATOM 967 O O . LEU A 1 118 ? -11.938 9.936 8.414 1.00 95.69 118 LEU A O 1
ATOM 971 N N . SER A 1 119 ? -13.708 9.169 9.545 1.00 97.00 119 SER A N 1
ATOM 972 C CA . SER A 1 119 ? -13.612 10.170 10.614 1.00 97.00 119 SER A CA 1
ATOM 973 C C . SER A 1 119 ? -12.258 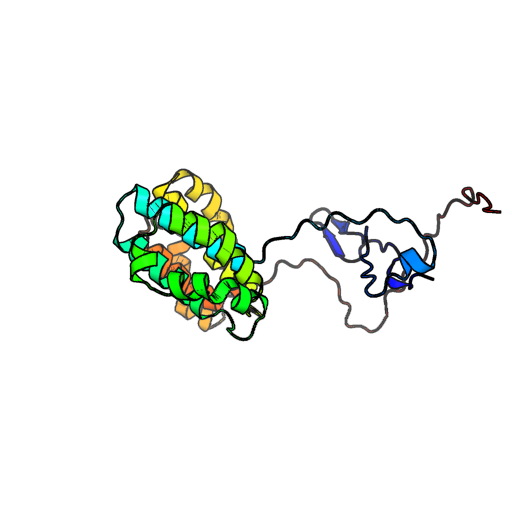10.089 11.344 1.00 97.00 119 SER A C 1
ATOM 975 O O . SER A 1 119 ? -11.628 9.029 11.321 1.00 97.00 119 SER A O 1
ATOM 977 N N . PRO A 1 120 ? -11.807 11.135 12.062 1.00 97.00 120 PRO A N 1
ATOM 978 C CA . PRO A 1 120 ? -10.566 11.063 12.841 1.00 97.00 120 PRO A CA 1
ATOM 979 C C . PRO A 1 120 ? -10.527 9.872 13.812 1.00 97.00 120 PRO A C 1
ATOM 981 O O . PRO A 1 120 ? -9.504 9.202 13.934 1.00 97.00 120 PRO A O 1
ATOM 984 N N . LYS A 1 121 ? -11.670 9.549 14.435 1.00 96.94 121 LYS A N 1
ATOM 985 C CA . LYS A 1 121 ? -11.820 8.360 15.282 1.00 96.94 121 LYS A CA 1
ATOM 986 C C . LYS A 1 121 ? -11.677 7.067 14.477 1.00 96.94 121 LYS A C 1
ATOM 988 O O . LYS A 1 121 ? -10.960 6.170 14.897 1.00 96.94 121 LYS A O 1
ATOM 993 N N . THR A 1 122 ? -12.327 6.984 13.316 1.00 97.81 122 THR A N 1
ATOM 994 C CA . THR A 1 122 ? -12.202 5.838 12.403 1.00 97.81 122 THR A CA 1
ATOM 995 C C . THR A 1 122 ? -10.742 5.625 12.005 1.00 97.81 122 THR A C 1
ATOM 997 O O . THR A 1 122 ? -10.252 4.510 12.103 1.00 97.81 122 THR A O 1
ATOM 1000 N N . GLN A 1 123 ? -10.017 6.680 11.620 1.00 98.25 123 GLN A N 1
ATOM 1001 C CA . GLN A 1 123 ? -8.591 6.594 11.278 1.00 98.25 123 GLN A CA 1
ATOM 1002 C C . GLN A 1 123 ? -7.758 6.087 12.462 1.00 98.25 123 GLN A C 1
ATOM 1004 O O . GLN A 1 123 ? -6.945 5.178 12.298 1.00 98.25 123 GLN A O 1
ATOM 1009 N N . GLN A 1 124 ? -7.987 6.626 13.662 1.00 98.19 124 GLN A N 1
ATOM 1010 C CA . GLN A 1 124 ? -7.297 6.187 14.873 1.00 98.19 124 GLN A CA 1
ATOM 1011 C C . GLN A 1 124 ? -7.563 4.710 15.184 1.00 98.19 124 GLN A C 1
ATOM 1013 O O . GLN A 1 124 ? -6.618 3.968 15.451 1.00 98.19 124 GLN A O 1
ATOM 1018 N N . ASP A 1 125 ? -8.817 4.267 15.129 1.00 98.12 125 ASP A N 1
ATOM 1019 C CA . ASP A 1 125 ? -9.184 2.883 15.430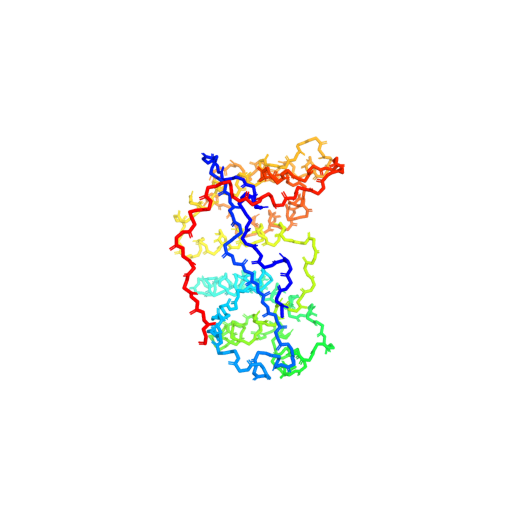 1.00 98.12 125 ASP A CA 1
ATOM 1020 C C . ASP A 1 125 ? -8.646 1.924 14.350 1.00 98.12 125 ASP A C 1
ATOM 1022 O O . ASP A 1 125 ? -8.126 0.855 14.674 1.00 98.12 125 ASP A O 1
ATOM 1026 N N . LEU A 1 126 ? -8.664 2.323 13.071 1.00 98.44 126 LEU A N 1
ATOM 1027 C CA . LEU A 1 126 ? -8.041 1.559 11.987 1.00 98.44 126 LEU A CA 1
ATOM 1028 C C . LEU A 1 126 ? -6.541 1.349 12.241 1.00 98.44 126 LEU A C 1
ATOM 1030 O O . LEU A 1 126 ? -6.051 0.233 12.094 1.00 98.44 126 LEU A O 1
ATOM 1034 N N . LEU A 1 127 ? -5.815 2.387 12.663 1.00 98.31 127 LEU A N 1
ATOM 1035 C CA . LEU A 1 127 ? -4.370 2.311 12.912 1.00 98.31 127 LEU A CA 1
ATOM 1036 C C . LEU A 1 127 ? -4.015 1.577 14.211 1.00 98.31 127 LEU A C 1
ATOM 1038 O O . LEU A 1 127 ? -3.050 0.819 14.245 1.00 98.31 127 LEU A O 1
ATOM 1042 N N . SER A 1 128 ? -4.763 1.812 15.287 1.00 97.19 128 SER A N 1
ATOM 1043 C CA . SER A 1 128 ? -4.421 1.300 16.622 1.00 97.19 128 SER A CA 1
ATOM 1044 C C . SER A 1 128 ? -5.007 -0.078 16.925 1.00 97.19 128 SER A C 1
ATOM 1046 O O . SER A 1 128 ? -4.419 -0.819 17.710 1.00 97.19 128 SER A O 1
ATOM 1048 N N . ILE A 1 129 ? -6.133 -0.442 16.301 1.00 96.88 129 ILE A N 1
ATOM 1049 C CA . ILE A 1 129 ? -6.847 -1.696 16.576 1.00 96.88 129 ILE A CA 1
ATOM 1050 C C . ILE A 1 129 ? -6.751 -2.650 15.386 1.00 96.88 129 ILE A C 1
ATOM 1052 O O . ILE A 1 129 ? -6.355 -3.798 15.566 1.00 96.88 129 ILE A O 1
ATOM 1056 N N . LEU A 1 130 ? -7.096 -2.199 14.175 1.00 97.88 130 LEU A N 1
ATOM 1057 C CA . LEU A 1 130 ? -7.228 -3.094 13.015 1.00 97.88 130 LEU A CA 1
ATOM 1058 C C . LEU A 1 130 ? -5.880 -3.365 12.339 1.00 97.88 130 LEU A C 1
ATOM 1060 O O . LEU A 1 130 ? -5.618 -4.501 11.951 1.00 97.88 130 LEU A O 1
ATOM 1064 N N . ALA A 1 131 ? -4.999 -2.369 12.231 1.00 97.75 131 ALA A N 1
ATOM 1065 C CA . ALA A 1 131 ? -3.699 -2.538 11.585 1.00 97.75 131 ALA A CA 1
ATOM 1066 C C . ALA A 1 131 ? -2.841 -3.639 12.246 1.00 97.75 131 ALA A C 1
ATOM 1068 O O . ALA A 1 131 ? -2.301 -4.469 11.510 1.00 97.75 131 ALA A O 1
ATOM 1069 N N . PRO A 1 132 ? -2.758 -3.754 13.591 1.00 96.44 132 PRO A N 1
ATOM 1070 C CA . PRO A 1 132 ? -2.079 -4.878 14.237 1.00 96.44 132 PRO A CA 1
ATOM 1071 C C . PRO A 1 132 ? -2.669 -6.249 13.891 1.00 96.44 132 PRO A C 1
ATOM 1073 O O . PRO A 1 132 ? -1.928 -7.229 13.854 1.00 96.44 132 PRO A O 1
ATOM 1076 N N . LEU A 1 133 ? -3.972 -6.354 13.602 1.00 96.81 133 LEU A N 1
ATOM 1077 C CA . LEU A 1 133 ? -4.594 -7.629 13.221 1.00 96.81 133 LEU A CA 1
ATOM 1078 C C . LEU A 1 133 ? -4.142 -8.108 11.840 1.00 96.81 133 LEU A C 1
ATOM 1080 O O . LEU A 1 133 ? -4.163 -9.307 11.575 1.00 96.81 133 LEU A O 1
ATOM 1084 N N . MET A 1 134 ? -3.654 -7.208 10.982 1.00 97.25 134 MET A N 1
ATOM 1085 C CA . MET A 1 134 ? -3.163 -7.555 9.645 1.00 97.25 134 MET A CA 1
ATOM 1086 C C . MET A 1 134 ? -1.950 -8.491 9.683 1.00 97.25 134 MET A C 1
ATOM 1088 O O . MET A 1 134 ? -1.622 -9.106 8.672 1.00 97.25 134 MET A O 1
ATOM 1092 N N . GLN A 1 135 ? -1.278 -8.641 10.831 1.00 94.44 135 GLN A N 1
ATOM 1093 C CA . GLN A 1 135 ? -0.249 -9.670 11.016 1.00 94.44 135 GLN A CA 1
ATOM 1094 C C . GLN A 1 135 ? -0.779 -11.102 10.833 1.00 94.44 135 GLN A C 1
ATOM 1096 O O . GLN A 1 135 ? 0.004 -11.990 10.513 1.00 94.44 135 GLN A O 1
ATOM 1101 N N . TRP A 1 136 ? -2.090 -11.309 10.995 1.00 94.06 136 TRP A N 1
ATOM 1102 C CA . TRP A 1 136 ? -2.758 -12.604 10.859 1.00 94.06 136 TRP A CA 1
ATOM 1103 C C . TRP A 1 136 ? -3.280 -12.880 9.443 1.00 94.06 136 TRP A C 1
ATOM 1105 O O . TRP A 1 136 ? -3.864 -13.934 9.209 1.00 94.06 136 TRP A O 1
ATOM 1115 N N . LEU A 1 137 ? -3.083 -11.959 8.491 1.00 93.69 137 LEU A N 1
ATOM 1116 C CA . LEU A 1 137 ? -3.427 -12.198 7.090 1.00 93.69 137 LEU A CA 1
ATOM 1117 C C . LEU A 1 137 ? -2.432 -13.162 6.435 1.00 93.69 137 LEU A C 1
ATOM 1119 O O . LEU A 1 137 ? -1.215 -12.979 6.527 1.00 93.69 137 LEU A O 1
ATOM 1123 N N . ASP A 1 138 ? -2.949 -14.140 5.689 1.00 91.25 138 ASP A N 1
ATOM 1124 C CA . ASP A 1 138 ? -2.111 -14.993 4.850 1.00 91.25 138 ASP A CA 1
ATOM 1125 C C . ASP A 1 138 ? -1.644 -14.232 3.603 1.00 91.25 138 ASP A C 1
ATOM 1127 O O . ASP A 1 138 ? -2.386 -14.015 2.646 1.00 91.25 138 ASP A O 1
ATOM 1131 N N . VAL A 1 139 ? -0.377 -13.823 3.626 1.00 92.38 139 VAL A N 1
ATOM 1132 C CA . VAL A 1 139 ? 0.282 -13.102 2.529 1.00 92.38 139 VAL A CA 1
ATOM 1133 C C . VAL A 1 139 ? 1.457 -13.881 1.937 1.00 92.38 139 VAL A C 1
ATOM 1135 O O . VAL A 1 139 ? 2.360 -13.299 1.324 1.00 92.38 139 VAL A O 1
ATOM 1138 N N . ARG A 1 140 ? 1.483 -15.208 2.117 1.00 91.31 140 ARG A N 1
ATOM 1139 C CA . ARG A 1 140 ? 2.543 -16.064 1.567 1.00 91.31 140 ARG A CA 1
ATOM 1140 C C . ARG A 1 140 ? 2.647 -15.880 0.051 1.00 91.31 140 ARG A C 1
ATOM 1142 O O . ARG A 1 140 ? 1.650 -15.850 -0.659 1.00 91.31 140 ARG A O 1
ATOM 1149 N N . GLY A 1 141 ? 3.875 -15.707 -0.437 1.00 92.25 141 GLY A N 1
ATOM 1150 C CA . GLY A 1 141 ? 4.153 -15.459 -1.858 1.00 92.25 141 GLY A CA 1
ATOM 1151 C C . GLY A 1 141 ? 3.806 -14.052 -2.366 1.00 92.25 141 GLY A C 1
ATOM 1152 O O . GLY A 1 141 ? 4.129 -13.737 -3.505 1.00 92.25 141 GLY A O 1
ATOM 1153 N N . GLN A 1 142 ? 3.218 -13.174 -1.545 1.00 94.81 142 GLN A N 1
ATOM 1154 C CA . GLN A 1 142 ? 2.769 -11.841 -1.978 1.00 94.81 142 GLN A CA 1
ATOM 1155 C C . GLN A 1 142 ? 3.728 -10.706 -1.595 1.00 94.81 142 GLN A C 1
ATOM 1157 O O . GLN A 1 142 ? 3.419 -9.537 -1.814 1.00 94.81 142 GLN A O 1
ATOM 1162 N N . SER A 1 143 ? 4.896 -11.015 -1.026 1.00 94.75 143 SER A N 1
ATOM 1163 C CA . SER A 1 143 ? 5.826 -10.010 -0.491 1.00 94.75 143 SER A CA 1
ATOM 1164 C C . SER A 1 143 ? 6.234 -8.943 -1.511 1.00 94.75 143 SER A C 1
ATOM 1166 O O . SER A 1 143 ? 6.271 -7.763 -1.168 1.00 94.75 143 SER A O 1
ATOM 1168 N N . ASP A 1 144 ? 6.537 -9.329 -2.755 1.00 96.19 144 ASP A N 1
ATOM 1169 C CA . ASP A 1 144 ? 6.926 -8.374 -3.803 1.00 96.19 144 ASP A CA 1
ATOM 1170 C C . ASP A 1 144 ? 5.744 -7.524 -4.272 1.00 96.19 144 ASP A C 1
ATOM 1172 O O . ASP A 1 144 ? 5.886 -6.314 -4.432 1.00 96.19 144 ASP A O 1
ATOM 1176 N N . ALA A 1 145 ? 4.567 -8.138 -4.412 1.00 97.25 145 ALA A N 1
ATOM 1177 C CA . ALA A 1 145 ? 3.336 -7.441 -4.763 1.00 97.25 145 ALA A CA 1
ATOM 1178 C C . ALA A 1 145 ? 2.951 -6.405 -3.695 1.00 97.25 145 ALA A C 1
ATOM 1180 O O . ALA A 1 145 ? 2.613 -5.280 -4.033 1.00 97.25 145 ALA A O 1
ATOM 1181 N N . ILE A 1 146 ? 3.053 -6.753 -2.406 1.00 97.88 146 ILE A N 1
ATOM 1182 C CA . ILE A 1 146 ? 2.739 -5.841 -1.295 1.00 97.88 146 ILE A CA 1
ATOM 1183 C C . ILE A 1 146 ? 3.737 -4.685 -1.219 1.00 97.88 146 ILE A C 1
ATOM 1185 O O . ILE A 1 146 ? 3.349 -3.559 -0.924 1.00 97.88 146 ILE A O 1
ATOM 1189 N N . ARG A 1 147 ? 5.024 -4.940 -1.471 1.00 97.38 147 ARG A N 1
ATOM 1190 C CA . ARG A 1 147 ? 6.028 -3.867 -1.529 1.00 97.38 147 ARG A CA 1
ATOM 1191 C C . ARG A 1 147 ? 5.715 -2.887 -2.647 1.00 97.38 147 ARG A C 1
ATOM 1193 O O . ARG A 1 147 ? 5.699 -1.695 -2.384 1.00 97.38 147 ARG A O 1
ATOM 1200 N N . PHE A 1 148 ? 5.388 -3.406 -3.826 1.00 98.38 148 PHE A N 1
ATOM 1201 C CA . PHE A 1 148 ? 4.970 -2.580 -4.948 1.00 98.38 148 PHE A CA 1
ATOM 1202 C C . PHE A 1 148 ? 3.675 -1.808 -4.660 1.00 98.38 148 PHE A C 1
ATOM 1204 O O . PHE A 1 148 ? 3.627 -0.609 -4.911 1.00 98.38 148 PHE A O 1
ATOM 1211 N N . ASP A 1 149 ? 2.666 -2.449 -4.052 1.00 98.38 149 ASP A N 1
ATOM 1212 C CA . ASP A 1 149 ? 1.450 -1.766 -3.587 1.00 98.38 149 ASP A CA 1
ATOM 1213 C C . ASP A 1 149 ? 1.816 -0.562 -2.703 1.00 98.38 149 ASP A C 1
ATOM 1215 O O . ASP A 1 149 ? 1.311 0.533 -2.919 1.00 98.38 149 ASP A O 1
ATOM 1219 N N . MET A 1 150 ? 2.713 -0.744 -1.727 1.00 98.44 150 MET A N 1
ATOM 1220 C CA . MET A 1 150 ? 3.145 0.338 -0.834 1.00 98.44 150 MET A CA 1
ATOM 1221 C C . MET A 1 150 ? 3.900 1.453 -1.561 1.00 98.44 150 MET A C 1
ATOM 1223 O O . MET A 1 150 ? 3.717 2.612 -1.202 1.00 98.44 150 MET A O 1
ATOM 1227 N N . ASP A 1 151 ? 4.722 1.134 -2.562 1.00 98.38 151 ASP A N 1
ATOM 1228 C CA . ASP A 1 151 ? 5.435 2.159 -3.330 1.00 98.38 151 ASP A CA 1
ATOM 1229 C C . ASP A 1 151 ? 4.455 3.046 -4.113 1.00 98.38 151 ASP A C 1
ATOM 1231 O O . ASP A 1 151 ? 4.564 4.273 -4.099 1.00 98.38 151 ASP A O 1
ATOM 1235 N N . ILE A 1 152 ? 3.458 2.430 -4.757 1.00 98.62 152 ILE A N 1
ATOM 1236 C CA . ILE A 1 152 ? 2.437 3.170 -5.501 1.00 98.62 152 ILE A CA 1
ATOM 1237 C C . ILE A 1 152 ? 1.518 3.949 -4.552 1.00 98.62 152 ILE A C 1
ATOM 1239 O O . ILE A 1 152 ? 1.201 5.102 -4.832 1.00 98.62 152 ILE A O 1
ATOM 1243 N N . LEU A 1 153 ? 1.159 3.384 -3.394 1.00 98.75 153 LEU A N 1
ATOM 1244 C CA . LEU A 1 153 ? 0.403 4.095 -2.355 1.00 98.75 153 LEU A CA 1
ATOM 1245 C C . LEU A 1 153 ? 1.164 5.309 -1.814 1.00 98.75 153 LEU A C 1
ATOM 1247 O O . LEU A 1 153 ? 0.557 6.352 -1.561 1.00 98.75 153 LEU A O 1
ATOM 1251 N N . ALA A 1 154 ? 2.484 5.196 -1.649 1.00 98.62 154 ALA A N 1
ATOM 1252 C CA . ALA A 1 154 ? 3.329 6.318 -1.257 1.00 98.62 154 ALA A CA 1
ATOM 1253 C C . ALA A 1 154 ? 3.293 7.421 -2.323 1.00 98.62 154 ALA A C 1
ATOM 1255 O O . ALA A 1 154 ? 3.075 8.580 -1.981 1.00 98.62 154 ALA A O 1
ATOM 1256 N N . ALA A 1 155 ? 3.396 7.062 -3.606 1.00 98.44 155 ALA A N 1
ATOM 1257 C CA . ALA A 1 155 ? 3.286 8.022 -4.702 1.00 98.44 155 ALA A CA 1
ATOM 1258 C C . ALA A 1 155 ? 1.900 8.686 -4.760 1.00 98.44 155 ALA A C 1
ATOM 1260 O O . ALA A 1 155 ? 1.804 9.909 -4.825 1.00 98.44 155 ALA A O 1
ATOM 1261 N N . GLN A 1 156 ? 0.817 7.910 -4.655 1.00 98.56 156 GLN A N 1
ATOM 1262 C CA . GLN A 1 156 ? -0.551 8.438 -4.588 1.00 98.56 156 GLN A CA 1
ATOM 1263 C C . GLN A 1 156 ? -0.727 9.397 -3.400 1.00 98.56 156 GLN A C 1
ATOM 1265 O O . GLN A 1 156 ? -1.336 10.453 -3.549 1.00 98.56 156 GLN A O 1
ATOM 1270 N N . THR A 1 157 ? -0.157 9.070 -2.236 1.00 98.62 157 THR A N 1
ATOM 1271 C CA . THR A 1 157 ? -0.214 9.924 -1.039 1.00 98.62 157 THR A CA 1
ATOM 1272 C C . THR A 1 157 ? 0.573 11.219 -1.244 1.00 98.62 157 THR A C 1
ATOM 1274 O O . THR A 1 157 ? 0.036 12.298 -0.985 1.00 98.62 157 THR A O 1
ATOM 1277 N N . ALA A 1 158 ? 1.797 11.126 -1.779 1.00 97.81 158 ALA A N 1
ATOM 1278 C CA . ALA A 1 158 ? 2.672 12.261 -2.071 1.00 97.81 158 ALA A CA 1
ATOM 1279 C C . ALA A 1 158 ? 1.981 13.312 -2.949 1.00 97.81 158 ALA A C 1
ATOM 1281 O O . ALA A 1 158 ? 2.135 14.509 -2.726 1.00 97.81 158 ALA A O 1
ATOM 1282 N N . ARG A 1 159 ? 1.120 12.901 -3.884 1.00 96.38 159 ARG A N 1
ATOM 1283 C CA . ARG A 1 159 ? 0.349 13.844 -4.712 1.00 96.38 159 ARG A CA 1
ATOM 1284 C C . ARG A 1 159 ? -0.583 14.755 -3.924 1.00 96.38 159 ARG A C 1
ATOM 1286 O O . ARG A 1 159 ? -0.802 15.895 -4.328 1.00 96.38 159 ARG A O 1
ATOM 1293 N N . TYR A 1 160 ? -1.128 14.277 -2.810 1.00 97.12 160 TYR A N 1
ATOM 1294 C CA . TYR A 1 160 ? -1.979 15.085 -1.939 1.00 97.12 160 TYR A CA 1
ATOM 1295 C C . TYR A 1 160 ? -1.174 15.881 -0.905 1.00 97.12 160 TYR A C 1
ATOM 1297 O O . TYR A 1 160 ? -1.647 16.931 -0.454 1.00 97.12 160 TYR A O 1
ATOM 1305 N N . THR A 1 161 ? 0.004 15.391 -0.505 1.00 96.81 161 THR A N 1
ATOM 1306 C CA . THR A 1 161 ? 0.804 15.956 0.593 1.00 96.81 161 THR A CA 1
ATOM 1307 C C . THR A 1 161 ? 2.000 16.772 0.113 1.00 96.81 161 THR A C 1
ATOM 1309 O O . THR A 1 161 ? 2.070 17.961 0.414 1.00 96.81 161 THR A O 1
ATOM 1312 N N . ASN A 1 162 ? 2.922 16.148 -0.615 1.00 95.69 162 ASN A N 1
ATOM 1313 C CA . ASN A 1 162 ? 4.176 16.726 -1.080 1.00 95.69 162 ASN A CA 1
ATOM 1314 C C . ASN A 1 162 ? 4.590 16.126 -2.442 1.00 95.69 162 ASN A C 1
ATOM 1316 O O . ASN A 1 162 ? 5.251 15.086 -2.480 1.00 95.69 162 ASN A O 1
ATOM 1320 N N . PRO A 1 163 ? 4.236 16.772 -3.568 1.00 94.88 163 PRO A N 1
ATOM 1321 C CA . PRO A 1 163 ? 4.560 16.263 -4.900 1.00 94.88 163 PRO A CA 1
ATOM 1322 C C . PRO A 1 163 ? 6.059 16.123 -5.197 1.00 94.88 163 PRO A C 1
ATOM 1324 O O . PRO A 1 163 ? 6.412 15.364 -6.094 1.00 94.88 163 PRO A O 1
ATOM 1327 N N . GLU A 1 164 ? 6.949 16.800 -4.463 1.00 95.06 164 GLU A N 1
ATOM 1328 C CA . GLU A 1 164 ? 8.404 16.660 -4.644 1.00 95.06 164 GLU A CA 1
ATOM 1329 C C . GLU A 1 164 ? 8.904 15.255 -4.264 1.00 95.06 164 GLU A C 1
ATOM 1331 O O . GLU A 1 164 ? 9.878 14.764 -4.832 1.00 95.06 164 GLU A O 1
ATOM 1336 N N . GLU A 1 165 ? 8.203 14.546 -3.370 1.00 95.62 165 GLU A N 1
ATOM 1337 C CA . GLU A 1 165 ? 8.538 13.158 -3.016 1.00 95.62 165 GLU A CA 1
ATOM 1338 C C . GLU A 1 165 ? 8.397 12.197 -4.203 1.00 95.62 165 GLU A C 1
ATOM 1340 O O . GLU A 1 165 ? 9.041 11.146 -4.222 1.00 95.62 165 GLU A O 1
ATOM 1345 N N . LEU A 1 166 ? 7.619 12.559 -5.230 1.00 97.06 166 LEU A N 1
ATOM 1346 C CA . LEU A 1 166 ? 7.512 11.768 -6.456 1.00 97.06 166 LEU A CA 1
ATOM 1347 C C . LEU A 1 166 ? 8.864 11.603 -7.154 1.00 97.06 166 LEU A C 1
ATOM 1349 O O . LEU A 1 166 ? 9.104 10.539 -7.722 1.00 97.06 166 LEU A O 1
ATOM 1353 N N . ASP A 1 167 ? 9.744 12.605 -7.083 1.00 95.88 167 ASP A N 1
ATOM 1354 C CA . ASP A 1 167 ? 11.083 12.547 -7.679 1.00 95.88 167 ASP A CA 1
ATOM 1355 C C . ASP A 1 167 ? 12.009 11.582 -6.928 1.00 95.88 167 ASP A C 1
ATOM 1357 O O . ASP A 1 167 ? 12.896 10.975 -7.526 1.00 95.88 167 ASP A O 1
ATOM 1361 N N . VAL A 1 168 ? 11.773 11.390 -5.628 1.00 95.75 168 VAL A N 1
ATOM 1362 C CA . VAL A 1 168 ? 12.524 10.448 -4.785 1.00 95.75 168 VAL A CA 1
ATOM 1363 C C . VAL A 1 168 ? 12.004 9.019 -4.957 1.00 95.75 168 VAL A C 1
ATOM 1365 O O . VAL A 1 168 ? 12.786 8.068 -4.984 1.00 95.75 168 VAL A O 1
ATOM 1368 N N . LEU A 1 169 ? 10.686 8.853 -5.080 1.00 96.88 169 LEU A N 1
ATOM 1369 C CA . LEU A 1 169 ? 10.042 7.545 -5.213 1.00 96.88 169 LEU A CA 1
ATOM 1370 C C . LEU A 1 169 ? 10.260 6.923 -6.597 1.00 96.88 169 LEU A C 1
ATOM 1372 O O . LEU A 1 169 ? 10.424 5.705 -6.702 1.00 96.88 169 LEU A O 1
ATOM 1376 N N . TRP A 1 170 ? 10.274 7.745 -7.649 1.00 98.06 170 TRP A N 1
ATOM 1377 C CA . TRP A 1 170 ? 10.301 7.271 -9.031 1.00 98.06 170 TRP A CA 1
ATOM 1378 C C . TRP A 1 170 ? 11.485 6.348 -9.351 1.00 98.06 170 TRP A C 1
ATOM 1380 O O . TRP A 1 170 ? 11.226 5.228 -9.798 1.00 98.06 170 TRP A O 1
ATOM 1390 N N . PRO A 1 171 ? 12.758 6.707 -9.071 1.00 97.12 171 PRO A N 1
ATOM 1391 C CA . PRO A 1 171 ? 13.892 5.855 -9.431 1.00 97.12 171 PRO A CA 1
ATOM 1392 C C . PRO A 1 171 ? 13.808 4.463 -8.791 1.00 97.12 171 PRO A C 1
ATOM 1394 O O . PRO A 1 171 ? 14.055 3.459 -9.454 1.00 97.12 171 PRO A O 1
ATOM 1397 N N . ALA A 1 172 ? 13.384 4.387 -7.525 1.00 95.06 172 ALA A N 1
ATOM 1398 C CA . ALA A 1 172 ? 13.255 3.125 -6.796 1.00 95.06 172 ALA A CA 1
ATOM 1399 C C . ALA A 1 172 ? 12.126 2.228 -7.339 1.00 95.06 172 ALA A C 1
ATOM 1401 O O . ALA A 1 172 ? 12.197 0.998 -7.249 1.00 95.06 172 ALA A O 1
ATOM 1402 N N . ILE A 1 173 ? 11.064 2.826 -7.883 1.00 97.56 173 ILE A N 1
ATOM 1403 C CA . ILE A 1 173 ? 9.952 2.106 -8.514 1.00 97.56 173 ILE A CA 1
ATOM 1404 C C . ILE A 1 173 ? 10.351 1.625 -9.910 1.00 97.56 173 ILE A C 1
ATOM 1406 O O . ILE A 1 173 ? 10.093 0.468 -10.255 1.00 97.56 173 ILE A O 1
ATOM 1410 N N . VAL A 1 174 ? 11.020 2.476 -10.692 1.00 97.81 174 VAL A N 1
ATOM 1411 C CA . VAL A 1 174 ? 11.520 2.115 -12.022 1.00 97.81 174 VAL A CA 1
ATOM 1412 C C . VAL A 1 174 ? 12.531 0.975 -11.935 1.00 97.81 174 VAL A C 1
ATOM 1414 O O . VAL A 1 174 ? 12.369 -0.007 -12.657 1.00 97.81 174 VAL A O 1
ATOM 1417 N N . GLU A 1 175 ? 13.476 1.015 -10.990 1.00 95.94 175 GLU A N 1
ATOM 1418 C CA . GLU A 1 175 ? 14.460 -0.060 -10.778 1.00 95.94 175 GLU A CA 1
ATOM 1419 C C . GLU A 1 175 ? 13.785 -1.431 -10.572 1.00 95.94 175 GLU A C 1
ATOM 1421 O O . GLU A 1 175 ? 14.215 -2.453 -11.111 1.00 95.94 175 GLU A O 1
ATOM 1426 N N . LYS A 1 176 ? 12.680 -1.475 -9.814 1.00 95.25 176 LYS A N 1
ATOM 1427 C CA . LYS A 1 176 ? 11.910 -2.711 -9.598 1.00 95.25 176 LYS A CA 1
ATOM 1428 C C . LYS A 1 176 ? 11.330 -3.235 -10.907 1.00 95.25 176 LYS A C 1
ATOM 1430 O O . LYS A 1 176 ? 11.466 -4.416 -11.220 1.00 95.25 176 LYS A O 1
ATOM 1435 N N . VAL A 1 177 ? 10.700 -2.365 -11.685 1.00 96.44 177 VAL A N 1
ATOM 1436 C CA . VAL A 1 177 ? 10.052 -2.752 -12.943 1.00 96.44 177 VAL A CA 1
ATOM 1437 C C . VAL A 1 177 ? 11.075 -3.093 -14.033 1.00 96.44 177 VAL A C 1
ATOM 1439 O O . VAL A 1 177 ? 10.815 -3.962 -14.861 1.00 96.44 177 VAL A O 1
ATOM 1442 N N . GLU A 1 178 ? 12.270 -2.506 -14.008 1.00 95.44 178 GLU A N 1
ATOM 1443 C CA . GLU A 1 178 ? 13.383 -2.872 -14.896 1.00 95.44 178 GLU A CA 1
ATOM 1444 C C . GLU A 1 178 ? 13.923 -4.282 -14.662 1.00 95.44 178 GLU A C 1
ATOM 1446 O O . GLU A 1 178 ? 14.435 -4.904 -15.590 1.00 95.44 178 GLU A O 1
ATOM 1451 N N . ARG A 1 179 ? 13.745 -4.826 -13.458 1.00 96.12 179 ARG A N 1
ATOM 1452 C CA . ARG A 1 179 ? 14.137 -6.202 -13.124 1.00 96.12 179 ARG A CA 1
ATOM 1453 C C . ARG A 1 179 ? 13.133 -7.252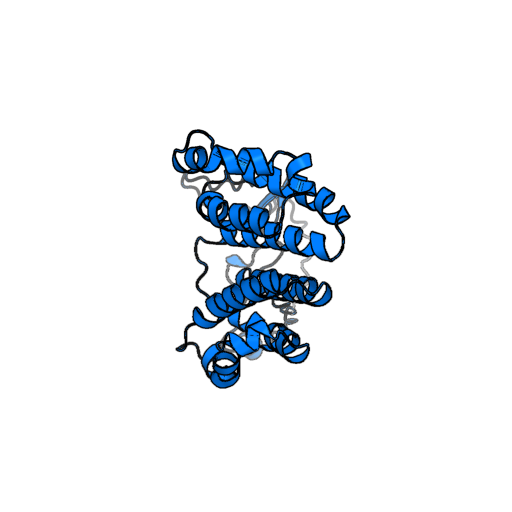 -13.596 1.00 96.12 179 ARG A C 1
ATOM 1455 O O . ARG A 1 179 ? 13.348 -8.439 -13.354 1.00 96.12 179 ARG A O 1
ATOM 1462 N N . LEU A 1 180 ? 12.024 -6.850 -14.218 1.00 97.12 180 LEU A N 1
ATOM 1463 C CA . LEU A 1 180 ? 11.073 -7.783 -14.819 1.00 97.12 180 LEU A CA 1
ATOM 1464 C C . LEU A 1 180 ? 11.642 -8.340 -16.135 1.00 97.12 180 LEU A C 1
ATOM 1466 O O . LEU A 1 180 ? 11.954 -7.557 -17.033 1.00 97.12 180 LEU A O 1
ATOM 1470 N N . PRO A 1 181 ? 11.732 -9.673 -16.306 1.00 96.62 181 PRO A N 1
ATOM 1471 C CA . PRO A 1 181 ? 12.293 -10.250 -17.522 1.00 96.62 181 PRO A CA 1
ATOM 1472 C C . PRO A 1 181 ? 11.392 -9.989 -18.747 1.00 96.62 181 PRO A C 1
ATOM 1474 O O . PRO A 1 181 ? 10.276 -10.514 -18.814 1.00 96.62 181 PRO A O 1
ATOM 1477 N N . PRO A 1 182 ? 11.853 -9.238 -19.768 1.00 95.81 182 PRO A N 1
ATOM 1478 C CA . PRO A 1 182 ? 11.001 -8.775 -20.872 1.00 95.81 182 PRO A CA 1
ATOM 1479 C C . PRO A 1 182 ? 10.598 -9.881 -21.860 1.00 95.81 182 PRO A C 1
ATOM 1481 O O . PRO A 1 182 ? 9.740 -9.674 -22.717 1.00 95.81 182 PRO A O 1
ATOM 1484 N N . HIS A 1 183 ? 11.215 -11.061 -21.770 1.00 95.50 183 HIS A N 1
ATOM 1485 C CA . HIS A 1 183 ? 10.898 -12.213 -22.616 1.00 95.50 183 HIS A CA 1
ATOM 1486 C C . HIS A 1 183 ? 9.693 -13.023 -22.106 1.00 95.50 183 HIS A C 1
ATOM 1488 O O . HIS A 1 183 ? 9.189 -13.883 -22.825 1.00 95.50 183 HIS A O 1
ATOM 1494 N N . LEU A 1 184 ? 9.222 -12.776 -20.878 1.00 97.75 184 LEU A N 1
ATOM 1495 C CA . LEU A 1 184 ? 8.069 -13.477 -20.321 1.00 97.75 184 LEU A CA 1
ATOM 1496 C C . LEU A 1 184 ? 6.768 -12.892 -20.877 1.00 97.75 184 LEU A C 1
ATOM 1498 O O . LEU A 1 184 ? 6.528 -11.691 -20.774 1.00 97.75 184 LEU A O 1
ATOM 1502 N N . ALA A 1 185 ? 5.881 -13.752 -21.387 1.00 97.81 185 ALA A N 1
ATOM 1503 C CA . ALA A 1 185 ? 4.607 -13.332 -21.980 1.00 97.81 185 ALA A CA 1
ATOM 1504 C C . ALA A 1 185 ? 3.752 -12.475 -21.025 1.00 97.81 185 ALA A C 1
ATOM 1506 O O . ALA A 1 185 ? 3.167 -11.480 -21.442 1.00 97.81 185 ALA A O 1
ATOM 1507 N N . GLN A 1 186 ? 3.731 -12.812 -19.730 1.00 96.62 186 GLN A N 1
ATOM 1508 C CA . GLN A 1 186 ? 3.003 -12.049 -18.705 1.00 96.62 186 GLN A CA 1
ATOM 1509 C C . GLN A 1 186 ? 3.554 -10.622 -18.531 1.00 96.62 186 GLN A C 1
ATOM 1511 O O . GLN A 1 186 ? 2.791 -9.696 -18.274 1.00 96.62 186 GLN A O 1
ATOM 1516 N N . VAL A 1 187 ? 4.867 -10.431 -18.705 1.00 97.88 187 VAL A N 1
ATOM 1517 C CA . VAL A 1 187 ? 5.517 -9.110 -18.651 1.00 97.88 187 VAL A CA 1
ATOM 1518 C C . VAL A 1 187 ? 5.234 -8.334 -19.937 1.00 97.88 187 VAL A C 1
ATOM 1520 O O . VAL A 1 187 ? 4.873 -7.161 -19.879 1.00 97.88 187 VAL A O 1
ATOM 1523 N N . GLN A 1 188 ? 5.307 -8.993 -21.098 1.00 97.75 188 GLN A N 1
ATOM 1524 C CA . GLN A 1 188 ? 5.002 -8.381 -22.397 1.00 97.75 188 GLN A CA 1
ATOM 1525 C C . GLN A 1 188 ? 3.566 -7.851 -22.474 1.00 97.75 188 GLN A C 1
ATOM 1527 O O . GLN A 1 188 ? 3.348 -6.752 -22.981 1.00 97.75 188 GLN A O 1
ATOM 1532 N N . GLN A 1 189 ? 2.601 -8.579 -21.904 1.00 97.81 189 GLN A N 1
ATOM 1533 C CA . GLN A 1 189 ? 1.201 -8.144 -21.807 1.00 97.81 189 GLN A CA 1
ATOM 1534 C C . GLN A 1 189 ? 1.031 -6.815 -21.055 1.00 97.81 189 GLN A C 1
ATOM 1536 O O . GLN A 1 189 ? 0.074 -6.091 -21.315 1.00 97.81 189 GLN A O 1
ATOM 1541 N N . GLN A 1 190 ? 1.957 -6.472 -20.154 1.00 98.12 190 GLN A N 1
ATOM 1542 C CA . GLN A 1 190 ? 1.940 -5.219 -19.394 1.00 98.12 190 GLN A CA 1
ATOM 1543 C C . GLN A 1 190 ? 2.929 -4.168 -19.925 1.00 98.12 190 GLN A C 1
ATOM 1545 O O . GLN A 1 190 ? 3.140 -3.140 -19.282 1.00 98.12 190 GLN A O 1
ATOM 1550 N N . GLY A 1 191 ? 3.512 -4.376 -21.112 1.00 97.25 191 GLY A N 1
ATOM 1551 C CA . GLY A 1 191 ? 4.554 -3.508 -21.672 1.00 97.25 191 GLY A CA 1
ATOM 1552 C C . GLY A 1 191 ? 4.146 -2.036 -21.806 1.00 97.25 191 GLY A C 1
ATOM 1553 O O . GLY A 1 191 ? 4.956 -1.155 -21.529 1.00 97.25 191 GLY A O 1
ATOM 1554 N N . GLN A 1 192 ? 2.884 -1.754 -22.152 1.00 97.56 192 GLN A N 1
ATOM 1555 C CA . GLN A 1 192 ? 2.372 -0.379 -22.218 1.00 97.56 192 GLN A CA 1
ATOM 1556 C C . GLN A 1 192 ? 2.463 0.327 -20.858 1.00 97.56 192 GLN A C 1
ATOM 1558 O O . GLN A 1 192 ? 3.009 1.423 -20.775 1.00 97.56 192 GLN A O 1
ATOM 1563 N N . ARG A 1 193 ? 1.993 -0.329 -19.791 1.00 98.12 193 ARG A N 1
ATOM 1564 C CA . ARG A 1 193 ? 2.014 0.196 -18.417 1.00 98.12 193 ARG A CA 1
ATOM 1565 C C . ARG A 1 193 ? 3.427 0.366 -17.885 1.00 98.12 193 ARG A C 1
ATOM 1567 O O . ARG A 1 193 ? 3.737 1.363 -17.245 1.00 98.12 193 ARG A O 1
ATOM 1574 N N . ILE A 1 194 ? 4.299 -0.591 -18.195 1.00 98.19 194 ILE A N 1
ATOM 1575 C CA . ILE A 1 194 ? 5.722 -0.518 -17.854 1.00 98.19 194 ILE A CA 1
ATOM 1576 C C . ILE A 1 194 ? 6.367 0.710 -18.508 1.00 98.19 194 ILE A C 1
ATOM 1578 O O . ILE A 1 194 ? 7.088 1.449 -17.844 1.00 98.19 194 ILE A O 1
ATOM 1582 N N . ASN A 1 195 ? 6.090 0.955 -19.790 1.00 97.75 195 ASN A N 1
ATOM 1583 C CA . ASN A 1 195 ? 6.641 2.107 -20.500 1.00 97.75 195 ASN A CA 1
ATOM 1584 C C . ASN A 1 195 ? 6.049 3.437 -20.015 1.00 97.75 195 ASN A C 1
ATOM 1586 O O . ASN A 1 195 ? 6.795 4.402 -19.904 1.00 97.75 195 ASN A O 1
ATOM 1590 N N . GLN A 1 196 ? 4.758 3.482 -19.671 1.00 97.38 196 GLN A N 1
ATOM 1591 C CA . GLN A 1 196 ? 4.144 4.658 -19.041 1.00 97.38 196 GLN A CA 1
ATOM 1592 C C . GLN A 1 196 ? 4.811 4.987 -17.703 1.00 97.38 196 GLN A C 1
ATOM 1594 O O . GLN A 1 196 ? 5.218 6.119 -17.482 1.00 97.38 196 GLN A O 1
ATOM 1599 N N . LEU A 1 197 ? 5.012 3.988 -16.840 1.00 97.44 197 LEU A N 1
ATOM 1600 C CA . LEU A 1 197 ? 5.662 4.176 -15.541 1.00 97.44 197 LEU A CA 1
ATOM 1601 C C . LEU A 1 197 ? 7.119 4.667 -15.660 1.00 97.44 197 LEU A C 1
ATOM 1603 O O . LEU A 1 197 ? 7.608 5.383 -14.785 1.00 97.44 197 LEU A O 1
ATOM 1607 N N . ARG A 1 198 ? 7.810 4.302 -16.748 1.00 97.31 198 ARG A N 1
ATOM 1608 C CA . ARG A 1 198 ? 9.165 4.775 -17.090 1.00 97.31 198 ARG A CA 1
ATOM 1609 C C . ARG A 1 198 ? 9.202 6.194 -17.652 1.00 97.31 198 ARG A C 1
ATOM 1611 O O . ARG A 1 198 ? 10.285 6.753 -17.794 1.00 97.31 198 ARG A O 1
ATOM 1618 N N . ASP A 1 199 ? 8.067 6.775 -18.004 1.00 98.06 199 ASP A N 1
ATOM 1619 C CA . ASP A 1 199 ? 8.008 8.158 -18.450 1.00 98.06 199 ASP A CA 1
ATOM 1620 C C . ASP A 1 199 ? 7.892 9.072 -17.223 1.00 98.06 199 ASP A C 1
ATOM 1622 O O . ASP A 1 199 ? 6.870 9.105 -16.538 1.00 98.06 199 ASP A O 1
ATOM 1626 N N . LEU A 1 200 ? 8.958 9.826 -16.937 1.00 96.44 200 LEU A N 1
ATOM 1627 C CA . LEU A 1 200 ? 8.985 10.778 -15.825 1.00 96.44 200 LEU A CA 1
ATOM 1628 C C . LEU A 1 200 ? 7.945 11.901 -15.994 1.00 96.44 200 LEU A C 1
ATOM 1630 O O . LEU A 1 200 ? 7.384 12.378 -15.006 1.00 96.44 200 LEU A O 1
ATOM 1634 N N . GLY A 1 201 ? 7.684 12.334 -17.229 1.00 96.81 201 GLY A N 1
ATOM 1635 C CA . GLY A 1 201 ? 6.677 13.349 -17.529 1.00 96.81 201 GLY A CA 1
ATOM 1636 C C . GLY A 1 201 ? 5.276 12.848 -17.195 1.00 96.81 201 GLY A C 1
ATOM 1637 O O . GLY A 1 201 ? 4.528 13.547 -16.507 1.00 96.81 201 GLY A O 1
ATOM 1638 N N . TRP A 1 202 ? 4.965 11.613 -17.599 1.00 97.94 202 TRP A N 1
ATOM 1639 C CA . TRP A 1 202 ? 3.731 10.940 -17.195 1.00 97.94 202 TRP A CA 1
ATOM 1640 C C . TRP A 1 202 ? 3.678 10.754 -15.677 1.00 97.94 202 TRP A C 1
ATOM 1642 O O . TRP A 1 202 ? 2.706 11.174 -15.062 1.00 97.94 202 TRP A O 1
ATOM 1652 N N . TRP A 1 203 ? 4.730 10.225 -15.046 1.00 97.69 203 TRP A N 1
ATOM 1653 C CA . TRP A 1 203 ? 4.771 9.961 -13.602 1.00 97.69 203 TRP A CA 1
ATOM 1654 C C . TRP A 1 203 ? 4.415 11.186 -12.752 1.00 97.69 203 TRP A C 1
ATOM 1656 O O . TRP A 1 203 ? 3.620 11.089 -11.816 1.00 97.69 203 TRP A O 1
ATOM 1666 N N . LYS A 1 204 ? 4.960 12.359 -13.099 1.00 95.88 204 LYS A N 1
ATOM 1667 C CA . LYS A 1 204 ? 4.687 13.612 -12.376 1.00 95.88 204 LYS A CA 1
ATOM 1668 C C . LYS A 1 204 ? 3.236 14.085 -12.506 1.00 95.88 204 LYS A C 1
ATOM 1670 O O . LYS A 1 204 ? 2.772 14.852 -11.663 1.00 95.88 204 LYS A O 1
ATOM 1675 N N . GLN A 1 205 ? 2.527 13.667 -13.552 1.00 96.12 205 GLN A N 1
ATOM 1676 C CA . GLN A 1 205 ? 1.178 14.140 -13.877 1.00 96.12 205 GLN A CA 1
ATOM 1677 C C . GLN A 1 205 ? 0.088 13.076 -13.673 1.00 96.12 205 GLN A C 1
ATOM 1679 O O . GLN A 1 205 ? -1.075 13.445 -13.498 1.00 96.12 205 GLN A O 1
ATOM 1684 N N . ALA A 1 206 ? 0.459 11.794 -13.632 1.00 97.12 206 ALA A N 1
ATOM 1685 C CA . ALA A 1 206 ? -0.428 10.636 -13.590 1.00 97.12 206 ALA A CA 1
ATOM 1686 C C . ALA A 1 206 ? -1.467 10.765 -12.480 1.00 97.12 206 ALA A C 1
ATOM 1688 O O . ALA A 1 206 ? -1.103 10.911 -11.317 1.00 97.12 206 ALA A O 1
ATOM 1689 N N . SER A 1 207 ? -2.753 10.714 -12.823 1.00 96.31 207 SER A N 1
ATOM 1690 C CA . SER A 1 207 ? -3.915 10.752 -11.924 1.00 96.31 207 SER A CA 1
ATOM 1691 C C . SER A 1 207 ? -3.902 9.622 -10.873 1.00 96.31 207 SER A C 1
ATOM 1693 O O . SER A 1 207 ? -3.136 8.664 -10.965 1.00 96.31 207 SER A O 1
ATOM 1695 N N . LEU A 1 208 ? -4.719 9.749 -9.818 1.00 96.25 208 LEU A N 1
ATOM 1696 C CA . LEU A 1 208 ? -4.859 8.682 -8.817 1.00 96.25 208 LEU A CA 1
ATOM 1697 C C . LEU A 1 208 ? -5.336 7.380 -9.480 1.00 96.25 208 LEU A C 1
ATOM 1699 O O . LEU A 1 208 ? -4.815 6.312 -9.168 1.00 96.25 208 LEU A O 1
ATOM 1703 N N . GLU A 1 209 ? -6.278 7.494 -10.418 1.00 97.12 209 GLU A N 1
ATOM 1704 C CA . GLU A 1 209 ? -6.817 6.383 -11.207 1.00 97.12 209 GLU A CA 1
ATOM 1705 C C . GLU A 1 209 ? -5.739 5.707 -12.057 1.00 97.12 209 GLU A C 1
ATOM 1707 O O . GLU A 1 209 ? -5.638 4.485 -12.062 1.00 97.12 209 GLU A O 1
ATOM 1712 N N . GLU A 1 210 ? -4.895 6.489 -12.727 1.00 98.19 210 GLU A N 1
ATOM 1713 C CA . GLU A 1 210 ? -3.783 5.974 -13.529 1.00 98.19 210 GLU A CA 1
ATOM 1714 C C . GLU A 1 210 ? -2.738 5.241 -12.678 1.00 98.19 210 GLU A C 1
ATOM 1716 O O . GLU A 1 210 ? -2.295 4.150 -13.037 1.00 98.19 210 GLU A O 1
ATOM 1721 N N . LEU A 1 211 ? -2.366 5.796 -11.520 1.00 98.19 211 LEU A N 1
ATOM 1722 C CA . LEU A 1 211 ? -1.469 5.111 -10.585 1.00 98.19 211 LEU A CA 1
ATOM 1723 C C . LEU A 1 211 ? -2.113 3.839 -10.015 1.00 98.19 211 LEU A C 1
ATOM 1725 O O . LEU A 1 211 ? -1.434 2.826 -9.849 1.00 98.19 211 LEU A O 1
ATOM 1729 N N . GLU A 1 212 ? -3.420 3.854 -9.752 1.00 98.19 212 GLU A N 1
ATOM 1730 C CA . GLU A 1 212 ? -4.142 2.664 -9.300 1.00 98.19 212 GLU A CA 1
ATOM 1731 C C . GLU A 1 212 ? -4.201 1.582 -10.388 1.00 98.19 212 GLU A C 1
ATOM 1733 O O . GLU A 1 212 ? -4.000 0.401 -10.092 1.00 98.19 212 GLU A O 1
ATOM 1738 N N . ASP A 1 213 ? -4.414 1.963 -11.648 1.00 98.19 213 ASP A N 1
ATOM 1739 C CA . ASP A 1 213 ? -4.367 1.047 -12.787 1.00 98.19 213 ASP A CA 1
ATOM 1740 C C . ASP A 1 213 ? -2.988 0.376 -12.898 1.00 98.19 213 ASP A C 1
ATOM 1742 O O . ASP A 1 213 ? -2.913 -0.854 -13.014 1.00 98.19 213 ASP A O 1
ATOM 1746 N N . ILE A 1 214 ? -1.897 1.140 -12.747 1.00 98.44 214 ILE A N 1
ATOM 1747 C CA . ILE A 1 214 ? -0.538 0.588 -12.642 1.00 98.44 214 ILE A CA 1
ATOM 1748 C C . ILE A 1 214 ? -0.430 -0.398 -11.475 1.00 98.44 214 ILE A C 1
ATOM 1750 O O . ILE A 1 214 ? 0.063 -1.517 -11.661 1.00 98.44 214 ILE A O 1
ATOM 1754 N N . ARG A 1 215 ? -0.898 -0.021 -10.278 1.00 98.44 215 ARG A N 1
ATOM 1755 C CA . ARG A 1 215 ? -0.825 -0.864 -9.077 1.00 98.44 215 ARG A CA 1
ATOM 1756 C C . ARG A 1 215 ? -1.504 -2.213 -9.300 1.00 98.44 215 ARG A C 1
ATOM 1758 O O . ARG A 1 215 ? -0.899 -3.255 -9.050 1.00 98.44 215 ARG A O 1
ATOM 1765 N N . ILE A 1 216 ? -2.747 -2.198 -9.781 1.00 97.56 216 ILE A N 1
ATOM 1766 C CA . ILE A 1 216 ? -3.580 -3.393 -9.966 1.00 97.56 216 ILE A CA 1
ATOM 1767 C C . ILE A 1 216 ? -2.966 -4.346 -10.996 1.00 97.56 216 ILE A C 1
ATOM 1769 O O . ILE A 1 216 ? -2.945 -5.556 -10.764 1.00 97.56 216 ILE A O 1
ATOM 1773 N N . HIS A 1 217 ? -2.444 -3.825 -12.107 1.00 98.06 217 HIS A N 1
ATOM 1774 C CA . HIS A 1 217 ? -1.963 -4.662 -13.206 1.00 98.06 217 HIS A CA 1
ATOM 1775 C C . HIS A 1 217 ? -0.522 -5.138 -13.017 1.00 98.06 217 HIS A C 1
ATOM 1777 O O . HIS A 1 217 ? -0.214 -6.294 -13.313 1.00 98.06 217 HIS A O 1
ATOM 1783 N N . LEU A 1 218 ? 0.371 -4.289 -12.496 1.00 98.25 218 LEU A N 1
ATOM 1784 C CA . LEU A 1 218 ? 1.776 -4.666 -12.342 1.00 98.25 218 LEU A CA 1
ATOM 1785 C C . LEU A 1 218 ? 2.020 -5.514 -11.091 1.00 98.25 218 LEU A C 1
ATOM 1787 O O . LEU A 1 218 ? 2.894 -6.380 -11.121 1.00 98.25 218 LEU A O 1
ATOM 1791 N N . ARG A 1 219 ? 1.223 -5.375 -10.018 1.00 97.69 219 ARG A N 1
ATOM 1792 C CA . ARG A 1 219 ? 1.436 -6.162 -8.784 1.00 97.69 219 ARG A CA 1
ATOM 1793 C C . ARG A 1 219 ? 1.484 -7.672 -9.027 1.00 97.69 219 ARG A C 1
ATOM 1795 O O . ARG A 1 219 ? 2.246 -8.367 -8.357 1.00 97.69 219 ARG A O 1
ATOM 1802 N N . GLY A 1 220 ? 0.699 -8.173 -9.986 1.00 95.94 220 GLY A N 1
ATOM 1803 C CA . GLY A 1 220 ? 0.606 -9.597 -10.311 1.00 95.94 220 GLY A CA 1
ATOM 1804 C C . GLY A 1 220 ? 1.903 -10.171 -10.879 1.00 95.94 220 GLY A C 1
ATOM 1805 O O . GLY A 1 220 ? 2.191 -11.344 -10.664 1.00 95.94 220 GLY A O 1
ATOM 1806 N N . ILE A 1 221 ? 2.726 -9.341 -11.523 1.00 97.62 221 ILE A N 1
ATOM 1807 C CA . ILE A 1 221 ? 3.978 -9.762 -12.163 1.00 97.62 221 ILE A CA 1
ATOM 1808 C C . ILE A 1 221 ? 5.225 -9.433 -11.334 1.00 97.62 221 ILE A C 1
ATOM 1810 O O . ILE A 1 221 ? 6.302 -9.924 -11.649 1.00 97.62 221 ILE A O 1
ATOM 1814 N N . MET A 1 222 ? 5.107 -8.688 -10.228 1.00 97.62 222 MET A N 1
ATOM 1815 C CA . MET A 1 222 ? 6.266 -8.286 -9.407 1.00 97.62 222 MET A CA 1
ATOM 1816 C C . MET A 1 222 ? 7.037 -9.460 -8.791 1.00 97.62 222 MET A C 1
ATOM 1818 O O . MET A 1 222 ? 8.228 -9.350 -8.505 1.00 97.62 222 MET A O 1
ATOM 1822 N N . HIS A 1 223 ? 6.393 -10.612 -8.609 1.00 95.62 223 HIS A N 1
ATOM 1823 C CA . HIS A 1 223 ? 7.074 -11.824 -8.153 1.00 95.62 223 HIS A CA 1
ATOM 1824 C C . HIS A 1 223 ? 8.099 -12.357 -9.177 1.00 95.62 223 HIS A C 1
ATOM 1826 O O . HIS A 1 223 ? 9.033 -13.052 -8.781 1.00 95.62 223 HIS A O 1
ATOM 1832 N N . LEU A 1 224 ? 7.959 -11.996 -10.462 1.00 96.38 224 LEU A N 1
ATOM 1833 C CA . LEU A 1 224 ? 8.857 -12.379 -11.558 1.00 96.38 224 LEU A CA 1
ATOM 1834 C C . LEU A 1 224 ? 10.150 -11.557 -11.597 1.00 96.38 224 LEU A C 1
ATOM 1836 O O . LEU A 1 224 ? 11.053 -11.909 -12.351 1.00 96.38 224 LEU A O 1
ATOM 1840 N N . MET A 1 225 ? 10.246 -10.471 -10.818 1.00 95.00 225 MET A N 1
ATOM 1841 C CA . MET A 1 225 ? 11.457 -9.653 -10.767 1.00 95.00 225 MET A CA 1
ATOM 1842 C C . MET A 1 225 ? 12.672 -10.508 -10.416 1.00 95.00 225 MET A C 1
ATOM 1844 O O . MET A 1 225 ? 12.684 -11.185 -9.377 1.00 95.00 225 MET A O 1
ATOM 1848 N N . GLU A 1 226 ? 13.731 -10.384 -11.210 1.00 91.69 226 GLU A N 1
ATOM 1849 C CA . GLU A 1 226 ? 15.022 -10.975 -10.890 1.00 91.69 226 GLU A CA 1
ATOM 1850 C C . GLU A 1 226 ? 15.466 -10.463 -9.524 1.00 91.69 226 GLU A C 1
ATOM 1852 O O . GLU A 1 226 ? 15.537 -9.255 -9.278 1.00 91.69 226 GLU A O 1
ATOM 1857 N N . LYS A 1 227 ? 15.703 -11.368 -8.573 1.00 84.12 227 LYS A N 1
ATOM 1858 C CA . LYS A 1 227 ? 16.181 -10.966 -7.251 1.00 84.12 227 LYS A CA 1
ATOM 1859 C C . LYS A 1 227 ? 17.601 -10.451 -7.412 1.00 84.12 227 LYS A C 1
ATOM 1861 O O . LYS A 1 227 ? 18.441 -11.167 -7.953 1.00 84.12 227 LYS A O 1
ATOM 1866 N N . THR A 1 228 ? 17.872 -9.243 -6.910 1.00 63.84 228 THR A N 1
ATOM 1867 C CA . THR A 1 228 ? 19.242 -8.779 -6.697 1.00 63.84 228 THR A CA 1
ATOM 1868 C C . THR A 1 228 ? 19.950 -9.922 -5.999 1.00 63.84 228 THR A C 1
ATOM 1870 O O . THR A 1 228 ? 19.505 -10.351 -4.927 1.00 63.84 228 THR A O 1
ATOM 1873 N N . ARG A 1 229 ? 20.971 -10.494 -6.645 1.00 45.91 229 ARG A N 1
ATOM 1874 C CA . ARG A 1 229 ? 21.768 -11.544 -6.029 1.00 45.91 229 ARG A CA 1
ATOM 1875 C C . ARG A 1 229 ? 22.423 -10.919 -4.803 1.00 45.91 229 ARG A C 1
ATOM 1877 O O . ARG A 1 229 ? 23.560 -10.473 -4.873 1.00 45.91 229 ARG A O 1
ATOM 1884 N N . ARG A 1 230 ? 21.773 -10.997 -3.640 1.00 42.28 230 ARG A N 1
ATOM 1885 C CA . ARG A 1 230 ? 22.547 -11.348 -2.458 1.00 42.28 230 ARG A CA 1
ATOM 1886 C C . ARG A 1 230 ? 23.152 -12.679 -2.847 1.00 42.28 230 ARG A C 1
ATOM 1888 O O . ARG A 1 230 ? 22.411 -13.640 -3.058 1.00 42.28 230 ARG A O 1
ATOM 1895 N N . ARG A 1 231 ? 24.462 -12.708 -3.081 1.00 35.41 231 ARG A N 1
ATOM 1896 C CA . ARG A 1 231 ? 25.222 -13.943 -3.293 1.00 35.41 231 ARG A CA 1
ATOM 1897 C C . ARG A 1 231 ? 25.174 -14.726 -1.983 1.00 35.41 231 ARG A C 1
ATOM 1899 O O . ARG A 1 231 ? 26.144 -14.808 -1.243 1.00 35.41 231 ARG A O 1
ATOM 1906 N N . ILE A 1 232 ? 24.002 -15.267 -1.671 1.00 39.06 232 ILE A N 1
ATOM 1907 C CA . ILE A 1 232 ? 23.846 -16.328 -0.702 1.00 39.06 232 ILE A CA 1
ATOM 1908 C C . ILE A 1 232 ? 24.236 -17.562 -1.499 1.00 39.06 232 ILE A C 1
ATOM 1910 O O . ILE A 1 232 ? 23.437 -18.119 -2.249 1.00 39.06 232 ILE A O 1
ATOM 1914 N N . TRP A 1 233 ? 25.520 -17.904 -1.437 1.00 37.09 233 TRP A N 1
ATOM 1915 C CA . TRP A 1 233 ? 26.017 -19.177 -1.929 1.00 37.09 233 TRP A CA 1
ATOM 1916 C C . TRP A 1 233 ? 25.393 -20.281 -1.070 1.00 37.09 233 TRP A C 1
ATOM 1918 O O . TRP A 1 233 ? 25.997 -20.729 -0.099 1.00 37.09 233 TRP A O 1
ATOM 1928 N N . PHE A 1 234 ? 24.178 -20.710 -1.401 1.00 34.62 234 PHE A N 1
ATOM 1929 C CA . PHE A 1 234 ? 23.788 -22.080 -1.113 1.00 34.62 234 PHE A CA 1
ATOM 1930 C C . PHE A 1 234 ? 24.441 -22.920 -2.198 1.00 34.62 234 PHE A C 1
ATOM 1932 O O . PHE A 1 234 ? 23.903 -23.083 -3.289 1.00 34.62 234 PHE A O 1
ATOM 1939 N N . ASP A 1 235 ? 25.662 -23.363 -1.915 1.00 33.62 235 ASP A N 1
ATOM 1940 C CA . ASP A 1 235 ? 26.257 -24.449 -2.669 1.00 33.62 235 ASP A CA 1
ATOM 1941 C C . ASP A 1 235 ? 25.353 -25.672 -2.468 1.00 33.62 235 ASP A C 1
ATOM 1943 O O . ASP A 1 235 ? 25.264 -26.232 -1.376 1.00 33.62 235 ASP A O 1
ATOM 1947 N N . THR A 1 236 ? 24.590 -26.025 -3.500 1.00 35.88 236 THR A N 1
ATOM 1948 C CA . THR A 1 236 ? 23.856 -27.293 -3.574 1.00 35.88 236 THR A CA 1
ATOM 1949 C C . THR A 1 236 ? 24.779 -28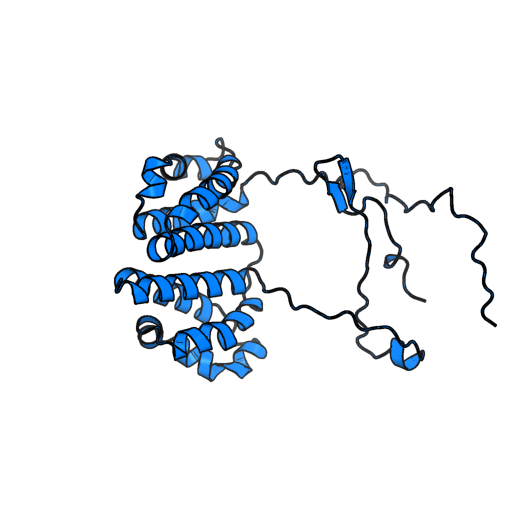.460 -3.946 1.00 35.88 236 THR A C 1
ATOM 1951 O O . THR A 1 236 ? 24.298 -29.555 -4.225 1.00 35.88 236 THR A O 1
ATOM 1954 N N . GLY A 1 237 ? 26.100 -28.266 -3.927 1.00 34.75 237 GLY A N 1
ATOM 1955 C CA . GLY A 1 237 ? 27.080 -29.326 -3.747 1.00 34.75 237 GLY A CA 1
ATOM 1956 C C . GLY A 1 237 ? 27.194 -29.669 -2.264 1.00 34.75 237 GLY A C 1
ATOM 1957 O O . GLY A 1 237 ? 27.558 -28.835 -1.440 1.00 34.75 237 GLY A O 1
ATOM 1958 N N . GLY A 1 238 ? 26.841 -30.900 -1.904 1.00 37.41 238 GLY A N 1
ATOM 1959 C CA . GLY A 1 238 ? 26.843 -31.369 -0.525 1.00 37.41 238 GLY A CA 1
ATOM 1960 C C . GLY A 1 238 ? 28.213 -31.288 0.143 1.00 37.41 238 GLY A C 1
ATOM 1961 O O . GLY A 1 238 ? 28.957 -32.253 0.119 1.00 37.41 238 GLY A O 1
ATOM 1962 N N . TYR A 1 239 ? 28.485 -30.185 0.831 1.00 33.25 239 TYR A N 1
ATOM 1963 C CA . TYR A 1 239 ? 29.329 -30.129 2.016 1.00 33.25 239 TYR A CA 1
ATOM 1964 C C . TYR A 1 239 ? 28.722 -29.081 2.945 1.00 33.25 239 TYR A C 1
ATOM 1966 O O . TYR A 1 239 ? 28.699 -27.891 2.644 1.00 33.25 239 TYR A O 1
ATOM 1974 N N . TYR A 1 240 ? 28.219 -29.524 4.100 1.00 35.25 240 TYR A N 1
ATOM 1975 C CA . TYR A 1 240 ? 27.991 -28.633 5.232 1.00 35.25 240 TYR A CA 1
ATOM 1976 C C . TYR A 1 240 ? 29.261 -27.803 5.420 1.00 35.25 240 TYR A C 1
ATOM 1978 O O . TYR A 1 240 ? 30.291 -28.365 5.803 1.00 35.25 240 TYR A O 1
ATOM 1986 N N . ARG A 1 241 ? 29.206 -26.492 5.144 1.00 41.62 241 ARG A N 1
ATOM 1987 C CA . ARG A 1 241 ? 30.298 -25.587 5.500 1.00 41.62 241 ARG A CA 1
ATOM 1988 C C . ARG A 1 241 ? 30.385 -25.622 7.023 1.00 41.62 241 ARG A C 1
ATOM 1990 O O . ARG A 1 241 ? 29.552 -25.061 7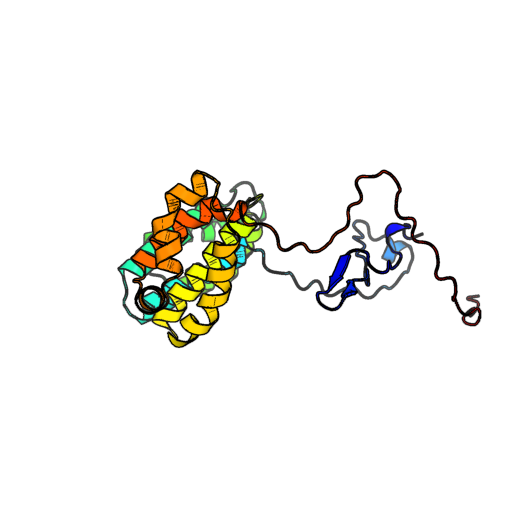.731 1.00 41.62 241 ARG A O 1
ATOM 1997 N N . ARG A 1 242 ? 31.309 -26.438 7.522 1.00 42.91 242 ARG A N 1
ATOM 1998 C CA . ARG A 1 242 ? 31.586 -26.600 8.943 1.00 42.91 242 ARG A CA 1
ATOM 1999 C C . ARG A 1 242 ? 32.118 -25.242 9.395 1.00 42.91 242 ARG A C 1
ATOM 2001 O O . ARG A 1 242 ? 33.000 -24.705 8.736 1.00 42.91 242 ARG A O 1
ATOM 2008 N N . CYS A 1 243 ? 31.564 -24.665 10.461 1.00 42.38 243 CYS A N 1
ATOM 2009 C CA . CYS A 1 243 ? 32.228 -23.546 11.122 1.00 42.38 243 CYS A CA 1
ATOM 2010 C C . CYS A 1 243 ? 33.573 -24.082 11.618 1.00 42.38 243 CYS A C 1
ATOM 2012 O O . CYS A 1 243 ? 33.605 -24.813 12.613 1.00 42.38 243 CYS A O 1
ATOM 2014 N N . GLU A 1 244 ? 34.644 -23.818 10.878 1.00 39.69 244 GLU A N 1
ATOM 2015 C CA . GLU A 1 244 ? 35.990 -24.045 11.377 1.00 39.69 244 GLU A CA 1
ATOM 2016 C C . GLU A 1 244 ? 36.252 -23.007 12.475 1.00 39.69 244 GLU A C 1
ATOM 2018 O O . GLU A 1 244 ? 35.817 -21.858 12.343 1.00 39.69 244 GLU A O 1
ATOM 2023 N N . PRO A 1 245 ? 36.826 -23.420 13.614 1.00 39.50 245 PRO A N 1
ATOM 2024 C CA . PRO A 1 245 ? 37.206 -22.481 14.657 1.00 39.50 245 PRO A CA 1
ATOM 2025 C C . PRO A 1 245 ? 38.260 -21.510 14.117 1.00 39.50 245 PRO A C 1
ATOM 2027 O O . PRO A 1 245 ? 39.084 -21.892 13.288 1.00 39.50 245 PRO A O 1
ATOM 2030 N N . ASP A 1 246 ? 38.210 -20.270 14.604 1.00 40.25 246 ASP A N 1
ATOM 2031 C CA . ASP A 1 246 ? 39.231 -19.252 14.356 1.00 40.25 246 ASP A CA 1
ATOM 2032 C C . ASP A 1 246 ? 40.626 -19.839 14.652 1.00 40.25 246 ASP A C 1
ATOM 2034 O O . ASP A 1 246 ? 40.823 -20.357 15.758 1.00 40.25 246 ASP A O 1
ATOM 2038 N N . PRO A 1 247 ? 41.589 -19.803 13.712 1.00 39.94 247 PRO A N 1
ATOM 2039 C CA . PRO A 1 247 ? 42.943 -20.276 13.982 1.00 39.94 247 PRO A CA 1
ATOM 2040 C C . PRO A 1 247 ? 43.703 -19.357 14.951 1.00 39.94 247 PRO A C 1
ATOM 2042 O O . PRO A 1 247 ? 44.676 -19.803 15.553 1.00 39.94 247 PRO A O 1
ATOM 2045 N N . ASP A 1 248 ? 43.220 -18.127 15.161 1.00 43.25 248 ASP A N 1
ATOM 2046 C CA . ASP A 1 248 ? 43.872 -17.088 15.967 1.00 43.25 248 ASP A CA 1
ATOM 2047 C C . ASP A 1 248 ? 43.085 -16.747 17.249 1.00 43.25 248 ASP A C 1
ATOM 2049 O O . ASP A 1 248 ? 42.926 -15.589 17.637 1.00 43.25 248 ASP A O 1
ATOM 2053 N N . GLY A 1 249 ? 42.574 -17.774 17.934 1.00 37.84 249 GLY A N 1
ATOM 2054 C CA . GLY A 1 249 ? 42.075 -17.636 19.302 1.00 37.84 249 GLY A CA 1
ATOM 2055 C C . GLY A 1 249 ? 43.231 -17.471 20.292 1.00 37.84 249 GLY A C 1
ATOM 2056 O O . GLY A 1 249 ? 43.821 -18.462 20.720 1.00 37.84 249 GLY A O 1
ATOM 2057 N N . ASP A 1 250 ? 43.538 -16.226 20.650 1.00 35.44 250 ASP A N 1
ATOM 2058 C CA . ASP A 1 250 ? 44.469 -15.849 21.721 1.00 35.44 250 ASP A CA 1
ATOM 2059 C C . ASP A 1 250 ? 44.199 -16.663 23.018 1.00 35.44 250 ASP A C 1
ATOM 2061 O O . ASP A 1 250 ? 43.068 -16.647 23.521 1.00 35.44 250 ASP A O 1
ATOM 2065 N N . PRO A 1 251 ? 45.183 -17.393 23.589 1.00 34.00 251 PRO A N 1
ATOM 2066 C CA . PRO A 1 251 ? 44.967 -18.263 24.750 1.00 34.00 251 PRO A CA 1
ATOM 2067 C C . PRO A 1 251 ? 44.670 -17.542 26.077 1.00 34.00 251 PRO A C 1
ATOM 2069 O O . PRO A 1 251 ? 44.512 -18.213 27.097 1.00 34.00 251 PRO A O 1
ATOM 2072 N N . GLN A 1 252 ? 44.632 -16.208 26.125 1.00 34.12 252 GLN A N 1
ATOM 2073 C CA . GLN A 1 252 ? 44.740 -15.463 27.387 1.00 34.12 252 GLN A CA 1
ATOM 2074 C C . GLN A 1 252 ? 43.441 -15.019 28.071 1.00 34.12 252 GLN A C 1
ATOM 2076 O O . GLN A 1 252 ? 43.488 -14.144 28.930 1.00 34.12 252 GLN A O 1
ATOM 2081 N N . ASN A 1 253 ? 42.293 -15.652 27.821 1.00 36.84 253 ASN A N 1
ATOM 2082 C CA . ASN A 1 253 ? 41.121 -15.413 28.677 1.00 36.84 253 ASN A CA 1
ATOM 2083 C C . ASN A 1 253 ? 40.515 -16.700 29.243 1.00 36.84 253 ASN A C 1
ATOM 2085 O O . ASN A 1 253 ? 39.349 -17.026 29.037 1.00 36.84 253 ASN A O 1
ATOM 2089 N N . GLN A 1 254 ? 41.348 -17.441 29.976 1.00 32.09 254 GLN A N 1
ATOM 2090 C CA . GLN A 1 254 ? 40.899 -18.398 30.983 1.00 32.09 254 GLN A CA 1
ATOM 2091 C C . GLN A 1 254 ? 40.882 -17.690 32.343 1.00 32.09 254 GLN A C 1
ATOM 2093 O O . GLN A 1 254 ? 41.862 -17.729 33.083 1.00 32.09 254 GLN A O 1
ATOM 2098 N N . HIS A 1 255 ? 39.768 -17.040 32.675 1.00 33.25 255 HIS A N 1
ATOM 2099 C CA . HIS A 1 255 ? 39.434 -16.817 34.078 1.00 33.25 255 HIS A CA 1
ATOM 2100 C C . HIS A 1 255 ? 38.700 -18.066 34.592 1.00 33.25 255 HIS A C 1
ATOM 2102 O O . HIS A 1 255 ? 37.696 -18.456 33.988 1.00 33.25 255 HIS A O 1
ATOM 2108 N N . PRO A 1 256 ? 39.201 -18.731 35.648 1.00 39.12 256 PRO A N 1
ATOM 2109 C CA . PRO A 1 256 ? 38.533 -19.882 36.230 1.00 39.12 256 PRO A CA 1
ATOM 2110 C C . PRO A 1 256 ? 37.324 -19.396 37.034 1.00 39.12 256 PRO A C 1
ATOM 2112 O O . PRO A 1 256 ? 37.452 -18.524 37.890 1.00 39.12 256 PRO A O 1
ATOM 2115 N N . PHE A 1 257 ? 36.155 -19.950 36.729 1.00 35.75 257 PHE A N 1
ATOM 2116 C CA . PHE A 1 257 ? 35.026 -19.944 37.650 1.00 35.75 257 PHE A CA 1
ATOM 2117 C C . PHE A 1 257 ? 35.197 -21.160 38.563 1.00 35.75 257 PHE A C 1
ATOM 2119 O O . PHE A 1 257 ? 34.978 -22.287 38.115 1.00 35.75 257 PHE A O 1
ATOM 2126 N N . ASP A 1 258 ? 35.649 -20.903 39.789 1.00 38.56 258 ASP A N 1
ATOM 2127 C CA . ASP A 1 258 ? 35.225 -21.660 40.972 1.00 38.56 258 ASP A CA 1
ATOM 2128 C C . ASP A 1 258 ? 33.933 -21.025 41.512 1.00 38.56 258 ASP A C 1
ATOM 2130 O O . ASP A 1 258 ? 33.832 -19.772 41.458 1.00 38.56 258 ASP A O 1
#